Protein AF-A0A9X9M684-F1 (afdb_monomer)

InterPro domains:
  IPR008805 RIB43A [PF05914] (1-228)
  IPR008805 RIB43A [PTHR14517] (1-228)

Mean predicted aligned error: 15.52 Å

Structure (mmCIF, N/CA/C/O backbone):
data_AF-A0A9X9M684-F1
#
_entry.id   AF-A0A9X9M684-F1
#
loop_
_atom_site.group_PDB
_atom_site.id
_atom_site.type_symbol
_atom_site.label_atom_id
_atom_site.label_alt_id
_atom_site.label_comp_id
_atom_site.label_asym_id
_atom_site.label_entity_id
_atom_site.label_seq_id
_atom_site.pdbx_PDB_ins_code
_atom_site.Cartn_x
_atom_site.Cartn_y
_atom_site.Cartn_z
_atom_site.occupancy
_atom_site.B_iso_or_equiv
_atom_site.auth_seq_id
_atom_site.auth_comp_id
_atom_site.auth_asym_id
_atom_site.auth_atom_id
_atom_site.pdbx_PDB_model_num
ATOM 1 N N . MET A 1 1 ? 87.956 0.242 -129.377 1.00 54.44 1 MET A N 1
ATOM 2 C CA . MET A 1 1 ? 87.689 0.467 -127.936 1.00 54.44 1 MET A CA 1
ATOM 3 C C . MET A 1 1 ? 86.607 1.520 -127.648 1.00 54.44 1 MET A C 1
ATOM 5 O O . MET A 1 1 ? 85.770 1.246 -126.811 1.00 54.44 1 MET A O 1
ATOM 9 N N . ARG A 1 2 ? 86.483 2.635 -128.393 1.00 62.41 2 ARG A N 1
ATOM 10 C CA . ARG A 1 2 ? 85.555 3.753 -128.065 1.00 62.41 2 ARG A CA 1
ATOM 11 C C . ARG A 1 2 ? 84.030 3.483 -128.041 1.00 62.41 2 ARG A C 1
ATOM 13 O O . ARG A 1 2 ? 83.295 4.300 -127.496 1.00 62.41 2 ARG A O 1
ATOM 20 N N . HIS A 1 3 ? 83.522 2.410 -128.656 1.00 66.44 3 HIS A N 1
ATOM 21 C CA . HIS A 1 3 ? 82.074 2.123 -128.693 1.00 66.44 3 HIS A CA 1
ATOM 22 C C . HIS A 1 3 ? 81.573 1.459 -127.400 1.00 66.44 3 HIS A C 1
ATOM 24 O O . HIS A 1 3 ? 80.553 1.875 -126.852 1.00 66.44 3 HIS A O 1
ATOM 30 N N . ASN A 1 4 ? 82.332 0.489 -126.881 1.00 73.00 4 ASN A N 1
ATOM 31 C CA . ASN A 1 4 ? 81.989 -0.232 -125.654 1.00 73.00 4 ASN A CA 1
ATOM 32 C C . ASN A 1 4 ? 82.004 0.700 -124.432 1.00 73.00 4 ASN A C 1
ATOM 34 O O . ASN A 1 4 ? 81.090 0.625 -123.619 1.00 73.00 4 ASN A O 1
ATOM 38 N N . ASP A 1 5 ? 82.942 1.652 -124.375 1.00 74.75 5 ASP A N 1
ATOM 39 C CA . ASP A 1 5 ? 83.035 2.645 -123.290 1.00 74.75 5 ASP A CA 1
ATOM 40 C C . ASP A 1 5 ? 81.829 3.604 -123.246 1.00 74.75 5 ASP A C 1
ATOM 42 O O . ASP A 1 5 ? 81.387 4.056 -122.192 1.00 74.75 5 ASP A O 1
ATOM 46 N N . LYS A 1 6 ? 81.241 3.917 -124.408 1.00 77.75 6 LYS A N 1
ATOM 47 C CA . LYS A 1 6 ? 80.039 4.760 -124.477 1.00 77.75 6 LYS A CA 1
ATOM 48 C C . LYS A 1 6 ? 78.795 3.998 -124.014 1.00 77.75 6 LYS A C 1
ATOM 50 O O . LYS A 1 6 ? 77.918 4.584 -123.378 1.00 77.75 6 LYS A O 1
ATOM 55 N N . ILE A 1 7 ? 78.720 2.701 -124.321 1.00 79.88 7 ILE A N 1
ATOM 56 C CA . ILE A 1 7 ? 77.645 1.819 -123.852 1.00 79.88 7 ILE A CA 1
ATOM 57 C C . ILE A 1 7 ? 77.728 1.649 -122.333 1.00 79.88 7 ILE A C 1
ATOM 59 O O . ILE A 1 7 ? 76.705 1.803 -121.667 1.00 79.88 7 ILE A O 1
ATOM 63 N N . THR A 1 8 ? 78.917 1.415 -121.771 1.00 81.38 8 THR A N 1
ATOM 64 C CA . THR A 1 8 ? 79.093 1.293 -120.316 1.00 81.38 8 THR A CA 1
ATOM 65 C C . THR A 1 8 ? 78.689 2.572 -119.587 1.00 81.38 8 THR A C 1
ATOM 67 O O . THR A 1 8 ? 77.895 2.480 -118.657 1.00 81.38 8 THR A O 1
ATOM 70 N N . CYS A 1 9 ? 79.078 3.768 -120.052 1.00 81.88 9 CYS A N 1
ATOM 71 C CA . CYS A 1 9 ? 78.615 5.028 -119.446 1.00 81.88 9 CYS A CA 1
ATOM 72 C C . CYS A 1 9 ? 77.082 5.208 -119.484 1.00 81.88 9 CYS A C 1
ATOM 74 O O . CYS A 1 9 ? 76.489 5.718 -118.530 1.00 81.88 9 CYS A O 1
ATOM 76 N N . ILE A 1 10 ? 76.408 4.803 -120.570 1.00 83.81 10 ILE A N 1
ATOM 77 C CA . ILE A 1 10 ? 74.938 4.880 -120.665 1.00 83.81 10 ILE A CA 1
ATOM 78 C C . ILE A 1 10 ? 74.277 3.883 -119.707 1.00 83.81 10 ILE A C 1
ATOM 80 O O . ILE A 1 10 ? 73.294 4.239 -119.049 1.00 83.81 10 ILE A O 1
ATOM 84 N N . LEU A 1 11 ? 74.800 2.657 -119.622 1.00 85.06 11 LEU A N 1
ATOM 85 C CA . LEU A 1 11 ? 74.316 1.627 -118.702 1.00 85.06 11 LEU A CA 1
ATOM 86 C C . LEU A 1 11 ? 74.518 2.046 -117.241 1.00 85.06 11 LEU A C 1
ATOM 88 O O . LEU A 1 11 ? 73.579 1.962 -116.459 1.00 85.06 11 LEU A O 1
ATOM 92 N N . GLU A 1 12 ? 75.671 2.614 -116.898 1.00 84.81 12 GLU A N 1
ATOM 93 C CA . GLU A 1 12 ? 75.974 3.120 -115.556 1.00 84.81 12 GLU A CA 1
ATOM 94 C C . GLU A 1 12 ? 75.076 4.317 -115.180 1.00 84.81 12 GLU A C 1
ATOM 96 O O . GLU A 1 12 ? 74.612 4.452 -114.046 1.00 84.81 12 GLU A O 1
ATOM 101 N N . GLY A 1 13 ? 74.762 5.189 -116.145 1.00 84.56 13 GLY A N 1
ATOM 102 C CA . GLY A 1 13 ? 73.804 6.282 -115.964 1.00 84.56 13 GLY A CA 1
ATOM 103 C C . GLY A 1 13 ? 72.357 5.805 -115.780 1.00 84.56 13 GLY A C 1
ATOM 104 O O . GLY A 1 13 ? 71.598 6.435 -115.040 1.00 84.56 13 GLY A O 1
ATOM 105 N N . ARG A 1 14 ? 71.962 4.701 -116.432 1.00 85.06 14 ARG A N 1
ATOM 106 C CA . ARG A 1 14 ? 70.667 4.032 -116.203 1.00 85.06 14 ARG A CA 1
ATOM 107 C C . ARG A 1 14 ? 70.632 3.394 -114.818 1.00 85.06 14 ARG A C 1
ATOM 109 O O . ARG A 1 14 ? 69.743 3.724 -114.045 1.00 85.06 14 ARG A O 1
ATOM 116 N N . GLU A 1 15 ? 71.662 2.633 -114.460 1.00 88.38 15 GLU A N 1
ATOM 117 C CA . GLU A 1 15 ? 71.790 1.996 -113.148 1.00 88.38 15 GLU A CA 1
ATOM 118 C C . GLU A 1 15 ? 71.729 3.021 -112.002 1.00 88.38 15 GLU A C 1
ATOM 120 O O . GLU A 1 15 ? 71.027 2.814 -111.012 1.00 88.38 15 GLU A O 1
ATOM 125 N N . ARG A 1 16 ? 72.391 4.181 -112.143 1.00 88.19 16 ARG A N 1
ATOM 126 C CA . ARG A 1 16 ? 72.292 5.279 -111.162 1.00 88.19 16 ARG A CA 1
ATOM 127 C C . ARG A 1 16 ? 70.870 5.831 -111.025 1.00 88.19 16 ARG A C 1
ATOM 129 O O . ARG A 1 16 ? 70.450 6.138 -109.908 1.00 88.19 16 ARG A O 1
ATOM 136 N N . ARG A 1 17 ? 70.126 5.979 -112.129 1.00 89.19 17 ARG A N 1
ATOM 137 C CA . ARG A 1 17 ? 68.725 6.440 -112.091 1.00 89.19 17 ARG A CA 1
ATOM 138 C C . ARG A 1 17 ? 67.807 5.397 -111.462 1.00 89.19 17 ARG A C 1
ATOM 140 O O . ARG A 1 17 ? 66.993 5.769 -110.621 1.00 89.19 17 ARG A O 1
ATOM 147 N N . ASP A 1 18 ? 67.987 4.127 -111.800 1.00 89.50 18 ASP A N 1
ATOM 148 C CA . ASP A 1 18 ? 67.184 3.026 -111.266 1.00 89.50 18 ASP A CA 1
ATOM 149 C C . ASP A 1 18 ? 67.426 2.854 -109.762 1.00 89.50 18 ASP A C 1
ATOM 151 O O . ASP A 1 18 ? 66.467 2.792 -108.995 1.00 89.50 18 ASP A O 1
ATOM 155 N N . LYS A 1 19 ? 68.688 2.927 -109.306 1.00 92.25 19 LYS A N 1
ATOM 156 C CA . LYS A 1 19 ? 69.033 2.970 -107.872 1.00 92.25 19 LYS A CA 1
ATOM 157 C C . LYS A 1 19 ? 68.355 4.140 -107.164 1.00 92.25 19 LYS A C 1
ATOM 159 O O . LYS A 1 19 ? 67.760 3.956 -106.107 1.00 92.25 19 LYS A O 1
ATOM 164 N N . LYS A 1 20 ? 68.392 5.342 -107.750 1.00 91.75 20 LYS A N 1
ATOM 165 C CA . LYS A 1 20 ? 67.728 6.522 -107.172 1.00 91.75 20 LYS A CA 1
ATOM 166 C C . LYS A 1 20 ? 66.207 6.345 -107.095 1.00 91.75 20 LYS A C 1
ATOM 168 O O . LYS A 1 20 ? 65.612 6.709 -106.083 1.00 91.75 20 LYS A O 1
ATOM 173 N N . SER A 1 21 ? 65.588 5.784 -108.135 1.00 93.38 21 SER A N 1
ATOM 174 C CA . SER A 1 21 ? 64.148 5.500 -108.177 1.00 93.38 21 SER A CA 1
ATOM 175 C C . SER A 1 21 ? 63.749 4.451 -107.138 1.00 93.38 21 SER A C 1
ATOM 177 O O . SER A 1 21 ? 62.787 4.653 -106.401 1.00 93.38 21 SER A O 1
ATOM 179 N N . LEU A 1 22 ? 64.526 3.372 -107.020 1.00 93.19 22 LEU A N 1
ATOM 180 C CA . LEU A 1 22 ? 64.313 2.320 -106.033 1.00 93.19 22 LEU A CA 1
ATOM 181 C C . LEU A 1 22 ? 64.452 2.855 -104.603 1.00 93.19 22 LEU A C 1
ATOM 183 O O . LEU A 1 22 ? 63.558 2.639 -103.793 1.00 93.19 22 LEU A O 1
ATOM 187 N N . CYS A 1 23 ? 65.509 3.615 -104.299 1.00 93.62 23 CYS A N 1
ATOM 188 C CA . CYS A 1 23 ? 65.670 4.240 -102.983 1.00 93.62 23 CYS A CA 1
ATOM 189 C C . CYS A 1 23 ? 64.510 5.191 -102.657 1.00 93.62 23 CYS A C 1
ATOM 191 O O . CYS A 1 23 ? 64.045 5.221 -101.520 1.00 93.62 23 CYS A O 1
ATOM 193 N N . LYS A 1 24 ? 64.008 5.944 -103.647 1.00 94.50 24 LYS A N 1
ATOM 194 C CA . LYS A 1 24 ? 62.831 6.804 -103.466 1.00 94.50 24 LYS A CA 1
ATOM 195 C C . LYS A 1 24 ? 61.583 5.978 -103.143 1.00 94.50 24 LYS A C 1
ATOM 197 O O . LYS A 1 24 ? 60.899 6.297 -102.178 1.00 94.50 24 LYS A O 1
ATOM 202 N N . ALA A 1 25 ? 61.327 4.903 -103.888 1.00 94.25 25 ALA A N 1
ATOM 203 C CA . ALA A 1 25 ? 60.194 4.013 -103.647 1.00 94.25 25 ALA A CA 1
ATOM 204 C C . ALA A 1 25 ? 60.280 3.310 -102.279 1.00 94.25 25 ALA A C 1
ATOM 206 O O . ALA A 1 25 ? 59.275 3.223 -101.579 1.00 94.25 25 ALA A O 1
ATOM 207 N N . ILE A 1 26 ? 61.475 2.871 -101.861 1.00 93.81 26 ILE A N 1
ATOM 208 C CA . ILE A 1 26 ? 61.707 2.279 -100.533 1.00 93.81 26 ILE A CA 1
ATOM 209 C C . ILE A 1 26 ? 61.440 3.309 -99.434 1.00 93.81 26 ILE A C 1
ATOM 211 O O . ILE A 1 26 ? 60.695 3.014 -98.505 1.00 93.81 26 ILE A O 1
ATOM 215 N N . ASN A 1 27 ? 61.980 4.525 -99.549 1.00 94.12 27 ASN A N 1
ATOM 216 C CA . ASN A 1 27 ? 61.733 5.583 -98.569 1.00 94.12 27 ASN A CA 1
ATOM 217 C C . ASN A 1 27 ? 60.245 5.956 -98.499 1.00 94.12 27 ASN A C 1
ATOM 219 O O . ASN A 1 27 ? 59.706 6.108 -97.406 1.00 94.12 27 ASN A O 1
ATOM 223 N N . GLU A 1 28 ? 59.558 6.062 -99.641 1.00 95.00 28 GLU A N 1
ATOM 224 C CA . GLU A 1 28 ? 58.111 6.300 -99.681 1.00 95.00 28 GLU A CA 1
ATOM 225 C C . GLU A 1 28 ? 57.333 5.155 -99.017 1.00 95.00 28 GLU A C 1
ATOM 227 O O . GLU A 1 28 ? 56.399 5.408 -98.256 1.00 95.00 28 GLU A O 1
ATOM 232 N N . PHE A 1 29 ? 57.736 3.903 -99.248 1.00 93.50 29 PHE A N 1
ATOM 233 C CA . PHE A 1 29 ? 57.127 2.735 -98.615 1.00 93.50 29 PHE A CA 1
ATOM 234 C C . PHE A 1 29 ? 57.340 2.734 -97.095 1.00 93.50 29 PHE A C 1
ATOM 236 O O . PHE A 1 29 ? 56.385 2.559 -96.342 1.00 93.50 29 PHE A O 1
ATOM 243 N N . GLN A 1 30 ? 58.561 3.005 -96.629 1.00 92.81 30 GLN A N 1
ATOM 244 C CA . GLN A 1 30 ? 58.888 3.096 -95.204 1.00 92.81 30 GLN A CA 1
ATOM 245 C C . GLN A 1 30 ? 58.105 4.223 -94.518 1.00 92.81 30 GLN A C 1
ATOM 247 O O . GLN A 1 30 ? 57.481 4.009 -93.481 1.00 92.81 30 GLN A O 1
ATOM 252 N N . GLN A 1 31 ? 58.053 5.408 -95.130 1.00 91.19 31 GLN A N 1
ATOM 253 C CA . GLN A 1 31 ? 57.309 6.548 -94.593 1.00 91.19 31 GLN A CA 1
ATOM 254 C C . GLN A 1 31 ? 55.796 6.339 -94.593 1.00 91.19 31 GLN A C 1
ATOM 256 O O . GLN A 1 31 ? 55.113 6.960 -93.781 1.00 91.19 31 GLN A O 1
ATOM 261 N N . ARG A 1 32 ? 55.241 5.531 -95.502 1.00 91.62 32 ARG A N 1
ATOM 262 C CA . ARG A 1 32 ? 53.793 5.274 -95.558 1.00 91.62 32 ARG A CA 1
ATOM 263 C C . ARG A 1 32 ? 53.366 4.106 -94.675 1.00 91.62 32 ARG A C 1
ATOM 265 O O . ARG A 1 32 ? 52.322 4.204 -94.042 1.00 91.62 32 ARG A O 1
ATOM 272 N N . PHE A 1 33 ? 54.159 3.038 -94.621 1.00 90.94 33 PHE A N 1
ATOM 273 C CA . PHE A 1 33 ? 53.737 1.755 -94.048 1.00 90.94 33 PHE A CA 1
ATOM 274 C C . PHE A 1 33 ? 54.585 1.267 -92.869 1.00 90.94 33 PHE A C 1
ATOM 276 O O . PHE A 1 33 ? 54.178 0.326 -92.198 1.00 90.94 33 PHE A O 1
ATOM 283 N N . GLN A 1 34 ? 55.736 1.883 -92.584 1.00 90.69 34 GLN A N 1
ATOM 284 C CA . GLN A 1 34 ? 56.633 1.471 -91.492 1.00 90.69 34 GLN A CA 1
ATOM 285 C C . GLN A 1 34 ? 56.798 2.558 -90.424 1.00 90.69 34 GLN A C 1
ATOM 287 O O . GLN A 1 34 ? 57.830 2.638 -89.754 1.00 90.69 34 GLN A O 1
ATOM 292 N N . ARG A 1 35 ? 55.785 3.416 -90.257 1.00 90.88 35 ARG A N 1
ATOM 293 C CA . ARG A 1 35 ? 55.798 4.401 -89.175 1.00 90.88 35 ARG A CA 1
ATOM 294 C C . ARG A 1 35 ? 55.680 3.707 -87.810 1.00 90.88 35 ARG A C 1
ATOM 296 O O . ARG A 1 35 ? 55.006 2.678 -87.729 1.00 90.88 35 ARG A O 1
ATOM 303 N N . PRO A 1 36 ? 56.282 4.254 -86.739 1.00 89.50 36 PRO A N 1
ATOM 304 C CA . PRO A 1 36 ? 56.182 3.680 -85.398 1.00 89.50 36 PRO A CA 1
ATOM 305 C C . PRO A 1 36 ? 54.740 3.473 -84.920 1.00 89.50 36 PRO A C 1
ATOM 307 O O . PRO A 1 36 ? 54.471 2.469 -84.269 1.00 89.50 36 PRO A O 1
ATOM 310 N N . GLU A 1 37 ? 53.815 4.362 -85.297 1.00 89.62 37 GLU A N 1
ATOM 311 C CA . GLU A 1 37 ? 52.403 4.296 -84.893 1.00 89.62 37 GLU A CA 1
ATOM 312 C C . GLU A 1 37 ? 51.640 3.139 -85.551 1.00 89.62 37 GLU A C 1
ATOM 314 O O . GLU A 1 37 ? 50.599 2.722 -85.057 1.00 89.62 37 GLU A O 1
ATOM 319 N N . MET A 1 38 ? 52.153 2.611 -86.668 1.00 87.88 38 MET A N 1
ATOM 320 C CA . MET A 1 38 ? 51.533 1.515 -87.423 1.00 87.88 38 MET A CA 1
ATOM 321 C C . MET A 1 38 ? 52.011 0.133 -86.950 1.00 87.88 38 MET A C 1
ATOM 323 O O . MET A 1 38 ? 51.664 -0.882 -87.558 1.00 87.88 38 MET A O 1
ATOM 327 N N . ARG A 1 39 ? 52.838 0.073 -85.897 1.00 90.38 39 ARG A N 1
ATOM 328 C CA . ARG A 1 39 ? 53.271 -1.190 -85.287 1.00 90.38 39 ARG A CA 1
ATOM 329 C C . ARG A 1 39 ? 52.112 -1.847 -84.546 1.00 90.38 39 ARG A C 1
ATOM 331 O O . ARG A 1 39 ? 51.257 -1.169 -83.984 1.00 90.38 39 ARG A O 1
ATOM 338 N N . ARG A 1 40 ? 52.115 -3.180 -84.502 1.00 92.69 40 ARG A N 1
ATOM 339 C CA . ARG A 1 40 ? 51.078 -3.968 -83.819 1.00 92.69 40 ARG A CA 1
ATOM 340 C C . ARG A 1 40 ? 51.034 -3.679 -82.316 1.00 92.69 40 ARG A C 1
ATOM 342 O O . ARG A 1 40 ? 49.958 -3.677 -81.743 1.00 92.69 40 ARG A O 1
ATOM 349 N N . GLU A 1 41 ? 52.196 -3.452 -81.718 1.00 93.25 41 GLU A N 1
ATOM 350 C CA . GLU A 1 41 ? 52.417 -3.197 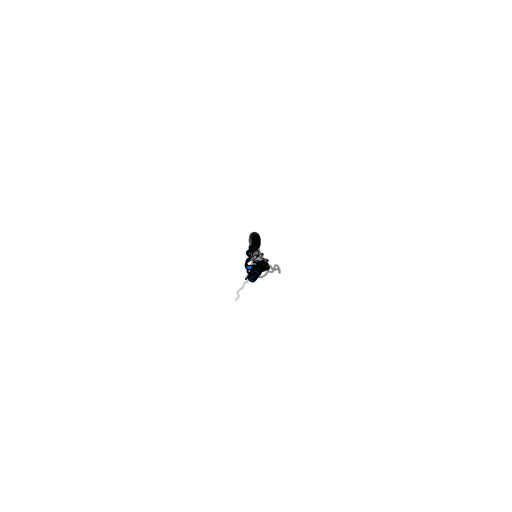-80.291 1.00 93.25 41 GLU A CA 1
ATOM 351 C C . GLU A 1 41 ? 52.581 -1.706 -79.944 1.00 93.25 41 GLU A C 1
ATOM 353 O O . GLU A 1 41 ? 53.172 -1.357 -78.916 1.00 93.25 41 GLU A O 1
ATOM 358 N N . PHE A 1 42 ? 52.134 -0.801 -80.824 1.00 92.44 42 PHE A N 1
ATOM 359 C CA . PHE A 1 42 ? 52.245 0.633 -80.557 1.00 92.44 42 PHE A CA 1
ATOM 360 C C . PHE A 1 42 ? 51.420 1.057 -79.337 1.00 92.44 42 PHE A C 1
ATOM 362 O O . PHE A 1 42 ? 51.868 1.921 -78.597 1.00 92.44 42 PHE A O 1
ATOM 369 N N . ASP A 1 43 ? 50.279 0.418 -79.076 1.00 88.75 43 ASP A N 1
ATOM 370 C CA . ASP A 1 43 ? 49.466 0.619 -77.869 1.00 88.75 43 ASP A CA 1
ATOM 371 C C . ASP A 1 43 ? 50.263 0.427 -76.567 1.00 88.75 43 ASP A C 1
ATOM 373 O O . ASP A 1 43 ? 50.103 1.199 -75.626 1.00 88.75 43 ASP A O 1
ATOM 377 N N . LEU A 1 44 ? 51.185 -0.540 -76.541 1.00 89.38 44 LEU A N 1
ATOM 378 C CA . LEU A 1 44 ? 52.084 -0.787 -75.409 1.00 89.38 44 LEU A CA 1
ATOM 379 C C . LEU A 1 44 ? 53.267 0.192 -75.344 1.00 89.38 44 LEU A C 1
ATOM 381 O O . LEU A 1 44 ? 53.842 0.398 -74.276 1.00 89.38 44 LEU A O 1
ATOM 385 N N . SER A 1 45 ? 53.663 0.759 -76.486 1.00 90.25 45 SER A N 1
ATOM 386 C CA . SER A 1 45 ? 54.846 1.624 -76.624 1.00 90.25 45 SER A CA 1
ATOM 387 C C . SER A 1 45 ? 54.500 3.113 -76.748 1.00 90.25 45 SER A C 1
ATOM 389 O O . SER A 1 45 ? 55.398 3.936 -76.942 1.00 90.25 45 SER A O 1
ATOM 391 N N . ASP A 1 46 ? 53.214 3.466 -76.688 1.00 91.75 46 ASP A N 1
ATOM 392 C CA . ASP A 1 46 ? 52.729 4.829 -76.865 1.00 91.75 46 ASP A CA 1
ATOM 393 C C . ASP A 1 46 ? 53.173 5.694 -75.673 1.00 91.75 46 ASP A C 1
ATOM 395 O O . ASP A 1 46 ? 52.759 5.443 -74.537 1.00 91.75 46 ASP A O 1
ATOM 399 N N . PRO A 1 47 ? 53.970 6.757 -75.892 1.00 91.12 47 PRO A N 1
ATOM 400 C CA . PRO A 1 47 ? 54.412 7.638 -74.813 1.00 91.12 47 PRO A CA 1
ATOM 401 C C . PRO A 1 47 ? 53.253 8.348 -74.094 1.00 91.12 47 PRO A C 1
ATOM 403 O O . PRO A 1 47 ? 53.444 8.878 -72.999 1.00 91.12 47 PRO A O 1
ATOM 406 N N . LEU A 1 48 ? 52.057 8.384 -74.691 1.00 92.19 48 LEU A N 1
ATOM 407 C CA . LEU A 1 48 ? 50.856 8.982 -74.113 1.00 92.19 48 LEU A CA 1
ATOM 408 C C . LEU A 1 48 ? 49.872 7.958 -73.521 1.00 92.19 48 LEU A C 1
ATOM 410 O O . LEU A 1 48 ? 48.794 8.377 -73.094 1.00 92.19 48 LEU A O 1
ATOM 414 N N . ALA A 1 49 ? 50.211 6.663 -73.458 1.00 91.19 49 ALA A N 1
ATOM 415 C CA . ALA A 1 49 ? 49.313 5.597 -72.989 1.00 91.19 49 ALA A CA 1
ATOM 416 C C . ALA A 1 49 ? 48.676 5.913 -71.623 1.00 91.19 49 ALA A C 1
ATOM 418 O O . ALA A 1 49 ? 47.456 6.000 -71.510 1.00 91.19 49 ALA A O 1
ATOM 419 N N . LEU A 1 50 ? 49.495 6.259 -70.623 1.00 89.06 50 LEU A N 1
ATOM 420 C CA . LEU A 1 50 ? 49.028 6.572 -69.262 1.00 89.06 50 LEU A CA 1
ATOM 421 C C . LEU A 1 50 ? 48.055 7.758 -69.188 1.00 89.06 50 LEU A C 1
ATOM 423 O O . LEU A 1 50 ? 47.287 7.871 -68.239 1.00 89.06 50 LEU A O 1
ATOM 427 N N . ARG A 1 51 ? 48.102 8.673 -70.163 1.00 90.50 51 ARG A N 1
ATOM 428 C CA . ARG A 1 51 ? 47.189 9.821 -70.228 1.00 90.50 51 ARG A CA 1
ATOM 429 C C . ARG A 1 51 ? 45.865 9.464 -70.905 1.00 90.50 51 ARG A C 1
ATOM 431 O O . ARG A 1 51 ? 44.863 10.127 -70.651 1.00 90.50 51 ARG A O 1
ATOM 438 N N . LYS A 1 52 ? 45.879 8.484 -71.810 1.00 90.38 52 LYS A N 1
ATOM 439 C CA . LYS A 1 52 ? 44.693 7.994 -72.523 1.00 90.38 52 LYS A CA 1
ATOM 440 C C . LYS A 1 52 ? 43.913 6.977 -71.689 1.00 90.38 52 LYS A C 1
ATOM 442 O O . LYS A 1 52 ? 42.700 6.876 -71.860 1.00 90.38 52 LYS A O 1
ATOM 447 N N . ASP A 1 53 ? 44.597 6.262 -70.800 1.00 90.00 53 ASP A N 1
ATOM 448 C CA . ASP A 1 53 ? 43.994 5.258 -69.934 1.00 90.00 53 ASP A CA 1
ATOM 449 C C . ASP A 1 53 ? 43.007 5.861 -68.930 1.00 90.00 53 ASP A C 1
ATOM 451 O O . ASP A 1 53 ? 43.190 6.945 -68.371 1.00 90.00 53 ASP A O 1
ATOM 455 N N . LEU A 1 54 ? 41.928 5.119 -68.691 1.00 89.31 54 LEU A N 1
ATOM 456 C CA . LEU A 1 54 ? 40.918 5.473 -67.705 1.00 89.31 54 LEU A CA 1
ATOM 457 C C . LEU A 1 54 ? 41.346 4.983 -66.312 1.00 89.31 54 LEU A C 1
ATOM 459 O O . LEU A 1 54 ? 41.911 3.895 -66.203 1.00 89.31 54 LEU A O 1
ATOM 463 N N . PRO A 1 55 ? 41.007 5.713 -65.232 1.00 90.25 55 PRO A N 1
ATOM 464 C CA . PRO A 1 55 ? 41.222 5.226 -63.874 1.00 90.25 55 PRO A CA 1
ATOM 465 C C . PRO A 1 55 ? 40.571 3.858 -63.647 1.00 90.25 55 PRO A C 1
ATOM 467 O O . PRO A 1 55 ? 39.466 3.604 -64.139 1.00 90.25 55 PRO A O 1
ATOM 470 N N . ALA A 1 56 ? 41.234 3.017 -62.848 1.00 86.94 56 ALA A N 1
ATOM 471 C CA . ALA A 1 56 ? 40.767 1.669 -62.514 1.00 86.94 56 ALA A CA 1
ATOM 472 C C . ALA A 1 56 ? 39.393 1.662 -61.811 1.00 86.94 56 ALA A C 1
ATOM 474 O O . ALA A 1 56 ? 38.601 0.753 -62.034 1.00 86.94 56 ALA A O 1
ATOM 475 N N . ARG A 1 57 ? 39.088 2.703 -61.021 1.00 88.12 57 ARG A N 1
ATOM 476 C CA . ARG A 1 57 ? 37.773 2.974 -60.414 1.00 88.12 57 ARG A CA 1
ATOM 477 C C . ARG A 1 57 ? 37.412 4.436 -60.671 1.00 88.12 57 ARG A C 1
ATOM 479 O O . ARG A 1 57 ? 38.121 5.330 -60.223 1.00 88.12 57 ARG A O 1
ATOM 486 N N . GLN A 1 58 ? 36.327 4.680 -61.408 1.00 87.19 58 GLN A N 1
ATOM 487 C CA . GLN A 1 58 ? 35.806 6.037 -61.658 1.00 87.19 58 GLN A CA 1
ATOM 488 C C . GLN A 1 58 ? 34.691 6.424 -60.689 1.00 87.19 58 GLN A C 1
ATOM 490 O O . GLN A 1 58 ? 34.582 7.573 -60.276 1.00 87.19 58 GLN A O 1
ATOM 495 N N . SER A 1 59 ? 33.843 5.457 -60.350 1.00 87.19 59 SER A N 1
ATOM 496 C CA . SER A 1 59 ? 32.724 5.617 -59.434 1.00 87.19 59 SER A CA 1
ATOM 497 C C . SER A 1 59 ? 32.428 4.281 -58.771 1.00 87.19 59 SER A C 1
ATOM 499 O O . SER A 1 59 ? 32.740 3.215 -59.306 1.00 87.19 59 SER A O 1
ATOM 501 N N . ASP A 1 60 ? 31.772 4.331 -57.623 1.00 83.38 60 ASP A N 1
ATOM 502 C CA . ASP A 1 60 ? 31.335 3.149 -56.891 1.00 83.38 60 ASP A CA 1
ATOM 503 C C . ASP A 1 60 ? 30.246 2.381 -57.622 1.00 83.38 60 ASP A C 1
ATOM 505 O O . ASP A 1 60 ? 30.145 1.171 -57.452 1.00 83.38 60 ASP A O 1
ATOM 509 N N . ASN A 1 61 ? 29.483 3.067 -58.473 1.00 84.44 61 ASN A N 1
ATOM 510 C CA . ASN A 1 61 ? 28.425 2.484 -59.294 1.00 84.44 61 ASN A CA 1
ATOM 511 C C . ASN A 1 61 ? 28.897 2.139 -60.717 1.00 84.44 61 ASN A C 1
ATOM 513 O O . ASN A 1 61 ? 28.071 1.879 -61.589 1.00 84.44 61 ASN A O 1
ATOM 517 N N . ASP A 1 62 ? 30.211 2.152 -60.974 1.00 87.25 62 ASP A N 1
ATOM 518 C CA . ASP A 1 62 ? 30.764 1.748 -62.267 1.00 87.25 62 ASP A CA 1
ATOM 519 C C . ASP A 1 62 ? 30.534 0.246 -62.497 1.00 87.25 62 ASP A C 1
ATOM 521 O O . ASP A 1 62 ? 30.964 -0.600 -61.712 1.00 87.25 62 ASP A O 1
ATOM 525 N N . ILE A 1 63 ? 29.875 -0.087 -63.605 1.00 87.31 63 ILE A N 1
ATOM 526 C CA . ILE A 1 63 ? 29.529 -1.461 -63.992 1.00 87.31 63 ILE A CA 1
ATOM 527 C C . ILE A 1 63 ? 30.794 -2.308 -64.228 1.00 87.31 63 ILE A C 1
ATOM 529 O O . ILE A 1 63 ? 30.766 -3.526 -64.057 1.00 87.31 63 ILE A O 1
ATOM 533 N N . ARG A 1 64 ? 31.927 -1.677 -64.572 1.00 87.31 64 ARG A N 1
ATOM 534 C CA . ARG A 1 64 ? 33.222 -2.354 -64.764 1.00 87.31 64 ARG A CA 1
ATOM 535 C C . ARG A 1 64 ? 33.803 -2.904 -63.457 1.00 87.31 64 ARG A C 1
ATOM 537 O O . ARG A 1 64 ? 34.612 -3.834 -63.499 1.00 87.31 64 ARG A O 1
ATOM 544 N N . ASN A 1 65 ? 33.364 -2.387 -62.304 1.00 8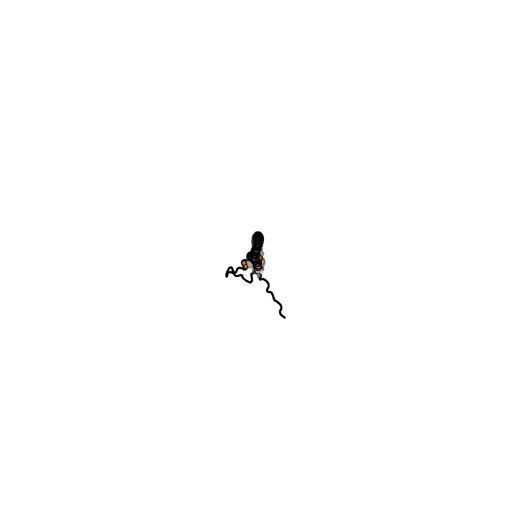7.94 65 ASN A N 1
ATOM 545 C CA . ASN A 1 65 ? 33.803 -2.824 -60.978 1.00 87.94 65 ASN A CA 1
ATOM 546 C C . ASN A 1 65 ? 33.105 -4.126 -60.570 1.00 87.94 65 ASN A C 1
ATOM 548 O O . ASN A 1 65 ? 32.253 -4.172 -59.681 1.00 87.94 65 ASN A O 1
ATOM 552 N N . THR A 1 66 ? 33.485 -5.208 -61.239 1.00 86.56 66 THR A N 1
ATOM 553 C CA . THR A 1 66 ? 33.079 -6.564 -60.871 1.00 86.56 66 THR A CA 1
ATOM 554 C C . THR A 1 66 ? 33.814 -7.038 -59.615 1.00 86.56 66 THR A C 1
ATOM 556 O O . THR A 1 66 ? 34.878 -6.528 -59.259 1.00 86.56 66 THR A O 1
ATOM 559 N N . VAL A 1 67 ? 33.269 -8.064 -58.953 1.00 87.94 67 VAL A N 1
ATOM 560 C CA . VAL A 1 67 ? 33.853 -8.645 -57.730 1.00 87.94 67 VAL A CA 1
ATOM 561 C C . VAL A 1 67 ? 35.281 -9.159 -57.969 1.00 87.94 67 VAL A C 1
ATOM 563 O O . VAL A 1 67 ? 36.155 -8.946 -57.134 1.00 87.94 67 VAL A O 1
ATOM 566 N N . SER A 1 68 ? 35.554 -9.765 -59.130 1.00 90.94 68 SER A N 1
ATOM 567 C CA . SER A 1 68 ? 36.890 -10.260 -59.499 1.00 90.94 68 SER A CA 1
ATOM 568 C C . SER A 1 68 ? 37.917 -9.152 -59.730 1.00 90.94 68 SER A C 1
ATOM 570 O O . SER A 1 68 ? 39.111 -9.404 -59.618 1.00 90.94 68 SER A O 1
ATOM 572 N N . GLY A 1 69 ? 37.473 -7.931 -60.049 1.00 88.94 69 GLY A N 1
ATOM 573 C CA . GLY A 1 69 ? 38.362 -6.787 -60.259 1.00 88.94 69 GLY A CA 1
ATOM 574 C C . GLY A 1 69 ? 38.966 -6.226 -58.968 1.00 88.94 69 GLY A C 1
ATOM 575 O O . GLY A 1 69 ? 39.895 -5.424 -59.044 1.00 88.94 69 GLY A O 1
ATOM 576 N N . MET A 1 70 ? 38.441 -6.622 -57.796 1.00 89.38 70 MET A N 1
ATOM 577 C CA . MET A 1 70 ? 38.917 -6.207 -56.464 1.00 89.38 70 MET A CA 1
ATOM 578 C C . MET A 1 70 ? 39.036 -4.681 -56.272 1.00 89.38 70 MET A C 1
ATOM 580 O O . MET A 1 70 ? 39.799 -4.216 -55.433 1.00 89.38 70 MET A O 1
ATOM 584 N N . GLN A 1 71 ? 38.283 -3.890 -57.046 1.00 90.00 71 GLN A N 1
ATOM 585 C CA . GLN A 1 71 ? 38.303 -2.424 -56.960 1.00 90.00 71 GLN A CA 1
ATOM 586 C C . GLN A 1 71 ? 37.317 -1.868 -55.928 1.00 90.00 71 GLN A C 1
ATOM 588 O O . GLN A 1 71 ? 37.469 -0.720 -55.525 1.00 90.00 71 GLN A O 1
ATOM 593 N N . ARG A 1 72 ? 36.300 -2.642 -55.516 1.00 87.88 72 ARG A N 1
ATOM 594 C CA . ARG A 1 72 ? 35.263 -2.236 -54.551 1.00 87.88 72 ARG A CA 1
ATOM 595 C C . ARG A 1 72 ? 34.967 -3.365 -53.573 1.00 87.88 72 ARG A C 1
ATOM 597 O O . ARG A 1 72 ? 34.626 -4.468 -54.001 1.00 87.88 72 ARG A O 1
ATOM 604 N N . PHE A 1 73 ? 35.004 -3.060 -52.278 1.00 87.62 73 PHE A N 1
ATOM 605 C CA . PHE A 1 73 ? 34.662 -4.003 -51.217 1.00 87.62 73 PHE A CA 1
ATOM 606 C C . PHE A 1 73 ? 33.425 -3.539 -50.445 1.00 87.62 73 PHE A C 1
ATOM 608 O O . PHE A 1 73 ? 33.349 -2.405 -49.988 1.00 87.62 73 PHE A O 1
ATOM 615 N N . MET A 1 74 ? 32.460 -4.439 -50.241 1.00 84.62 74 MET A N 1
ATOM 616 C CA . MET A 1 74 ? 31.211 -4.121 -49.526 1.00 84.62 74 MET A CA 1
ATOM 617 C C . MET A 1 74 ? 31.422 -3.776 -48.041 1.00 84.62 74 MET A C 1
ATOM 619 O O . MET A 1 74 ? 30.542 -3.188 -47.424 1.00 84.62 74 MET A O 1
ATOM 623 N N . GLY A 1 75 ? 32.574 -4.136 -47.466 1.00 88.50 75 GLY A N 1
ATOM 624 C CA . GLY A 1 75 ? 32.930 -3.821 -46.080 1.00 88.50 75 GLY A CA 1
ATOM 625 C C . GLY A 1 75 ? 33.487 -2.411 -45.860 1.00 88.50 75 GLY A C 1
ATOM 626 O O . GLY A 1 75 ? 33.649 -2.023 -44.710 1.00 88.50 75 GLY A O 1
ATOM 627 N N . GLU A 1 76 ? 33.781 -1.651 -46.923 1.00 88.19 76 GLU A N 1
ATOM 628 C CA . GLU A 1 76 ? 34.304 -0.275 -46.812 1.00 88.19 76 GLU A CA 1
ATOM 629 C C . GLU A 1 76 ? 33.278 0.696 -46.213 1.00 88.19 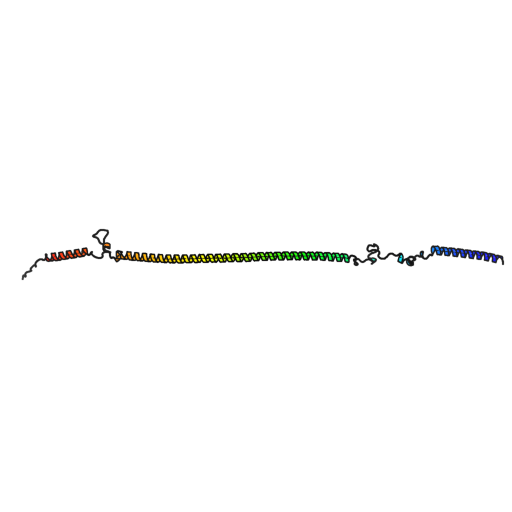76 GLU A C 1
ATOM 631 O O . GLU A 1 76 ? 33.674 1.688 -45.615 1.00 88.19 76 GLU A O 1
ATOM 636 N N . ASP A 1 77 ? 31.984 0.391 -46.365 1.00 88.94 77 ASP A N 1
ATOM 637 C CA . ASP A 1 77 ? 30.842 1.118 -45.804 1.00 88.94 77 ASP A CA 1
ATOM 638 C C . ASP A 1 77 ? 31.022 2.642 -45.709 1.00 88.94 77 ASP A C 1
ATOM 640 O O . ASP A 1 77 ? 31.269 3.221 -44.648 1.00 88.94 77 ASP A O 1
ATOM 644 N N . LEU A 1 78 ? 30.819 3.310 -46.841 1.00 88.06 78 LEU A N 1
ATOM 645 C CA . LEU A 1 78 ? 30.913 4.767 -46.924 1.00 88.06 78 LEU A CA 1
ATOM 646 C C . LEU A 1 78 ? 29.888 5.498 -46.041 1.00 88.06 78 LEU A C 1
ATOM 648 O O . LEU A 1 78 ? 30.123 6.641 -45.653 1.00 88.06 78 LEU A O 1
ATOM 652 N N . ASN A 1 79 ? 28.789 4.833 -45.673 1.00 92.62 79 ASN A N 1
ATOM 653 C CA . ASN A 1 79 ? 27.701 5.414 -44.884 1.00 92.62 79 ASN A CA 1
ATOM 654 C C . ASN A 1 79 ? 27.858 5.144 -43.380 1.00 92.62 79 ASN A C 1
ATOM 656 O O . ASN A 1 79 ? 26.928 5.376 -42.603 1.00 92.62 79 ASN A O 1
ATOM 660 N N . PHE A 1 80 ? 29.029 4.672 -42.941 1.00 93.81 80 PHE A N 1
ATOM 661 C CA . PHE A 1 80 ? 29.300 4.342 -41.543 1.00 93.81 80 PHE A CA 1
ATOM 662 C C . PHE A 1 80 ? 28.930 5.481 -40.579 1.00 93.81 80 PHE A C 1
ATOM 664 O O . PHE A 1 80 ? 28.281 5.244 -39.557 1.00 93.81 80 PHE A O 1
ATOM 671 N N . LEU A 1 81 ? 29.315 6.720 -40.909 1.00 95.94 81 LEU A N 1
ATOM 672 C CA . LEU A 1 81 ? 29.056 7.893 -40.068 1.00 95.94 81 LEU A CA 1
ATOM 673 C C . LEU A 1 81 ? 27.561 8.208 -39.961 1.00 95.94 81 LEU A C 1
ATOM 675 O O . LEU A 1 81 ? 27.073 8.486 -38.867 1.00 95.94 81 LEU A O 1
ATOM 679 N N . GLU A 1 82 ? 26.828 8.122 -41.070 1.00 96.38 82 GLU A N 1
ATOM 680 C CA . GLU A 1 82 ? 25.382 8.356 -41.097 1.00 96.38 82 GLU A CA 1
ATOM 681 C C . GLU A 1 82 ? 24.635 7.283 -40.304 1.00 96.38 82 GLU A C 1
ATOM 683 O O . GLU A 1 82 ? 23.790 7.605 -39.466 1.00 96.38 82 GLU A O 1
ATOM 688 N N . ARG A 1 83 ? 25.001 6.006 -40.488 1.00 95.81 83 ARG A N 1
ATOM 689 C CA . ARG A 1 83 ? 24.427 4.899 -39.714 1.00 95.81 83 ARG A CA 1
ATOM 690 C C . ARG A 1 83 ? 24.691 5.074 -38.223 1.00 95.81 83 ARG A C 1
ATOM 692 O O . ARG A 1 83 ? 23.780 4.882 -37.421 1.00 95.81 83 ARG A O 1
ATOM 699 N N . LYS A 1 84 ? 25.921 5.433 -37.846 1.00 97.56 84 LYS A N 1
ATOM 700 C CA . LYS A 1 84 ? 26.291 5.654 -36.445 1.00 97.56 84 LYS A CA 1
ATOM 701 C C . LYS A 1 84 ? 25.482 6.799 -35.836 1.00 97.56 84 LYS A C 1
ATOM 703 O O . LYS A 1 84 ? 24.920 6.624 -34.761 1.00 97.56 84 LYS A O 1
ATOM 708 N N . LYS A 1 85 ? 25.341 7.917 -36.553 1.00 98.12 85 LYS A N 1
ATOM 709 C CA . LYS A 1 85 ? 24.515 9.051 -36.123 1.00 98.12 85 LYS A CA 1
ATOM 710 C C . LYS A 1 85 ? 23.059 8.635 -35.888 1.00 98.12 85 LYS A C 1
ATOM 712 O O . LYS A 1 85 ? 22.502 8.932 -34.838 1.00 98.12 85 LYS A O 1
ATOM 717 N N . PHE A 1 86 ? 22.467 7.880 -36.812 1.00 98.06 86 PHE A N 1
ATOM 718 C CA . PHE A 1 86 ? 21.090 7.397 -36.667 1.00 98.06 86 PHE A CA 1
ATOM 719 C C . PHE A 1 86 ? 20.918 6.421 -35.487 1.00 98.06 86 PHE A C 1
ATOM 721 O O . PHE A 1 86 ? 19.881 6.406 -34.825 1.00 98.06 86 PHE A O 1
ATOM 728 N N . GLN A 1 87 ? 21.929 5.598 -35.196 1.00 98.06 87 GLN A N 1
ATOM 729 C CA . GLN A 1 87 ? 21.929 4.726 -34.015 1.00 98.06 87 GLN A CA 1
ATOM 730 C C . GLN A 1 87 ? 22.037 5.528 -32.711 1.00 98.06 87 GLN A C 1
ATOM 732 O O . GLN A 1 87 ? 21.332 5.233 -31.750 1.00 98.06 87 GLN A O 1
ATOM 737 N N . GLU A 1 88 ? 22.890 6.553 -32.673 1.00 98.25 88 GLU A N 1
ATOM 738 C CA . GLU A 1 88 ? 23.022 7.454 -31.522 1.00 98.25 88 GLU A CA 1
ATOM 739 C C . GLU A 1 88 ? 21.720 8.221 -31.252 1.00 98.25 88 GLU A C 1
ATOM 741 O O . GLU A 1 88 ? 21.289 8.308 -30.102 1.00 98.25 88 GLU A O 1
ATOM 746 N N . GLU A 1 89 ? 21.057 8.713 -32.301 1.00 98.25 89 GLU A N 1
ATOM 747 C CA . GLU A 1 89 ? 19.757 9.385 -32.203 1.00 98.25 89 GLU A CA 1
ATOM 748 C C . GLU A 1 89 ? 18.670 8.450 -31.655 1.00 98.25 89 GLU A C 1
ATOM 750 O O . GLU A 1 89 ? 17.980 8.816 -30.704 1.00 98.25 89 GLU A O 1
ATOM 755 N N . GLN A 1 90 ? 18.566 7.219 -32.167 1.00 98.44 90 GLN A N 1
ATOM 756 C CA . GLN A 1 90 ? 17.625 6.224 -31.636 1.00 98.44 90 GLN A CA 1
ATOM 757 C C . GLN A 1 90 ? 17.892 5.896 -30.166 1.00 98.44 90 GLN A C 1
ATOM 759 O O . GLN A 1 90 ? 16.972 5.914 -29.351 1.00 98.44 90 GLN A O 1
ATOM 764 N N . ASN A 1 91 ? 19.154 5.650 -29.806 1.00 98.38 91 ASN A N 1
ATOM 765 C CA . ASN A 1 91 ? 19.529 5.347 -28.426 1.00 98.38 91 ASN A CA 1
ATOM 766 C C . ASN A 1 91 ? 19.199 6.509 -27.485 1.00 98.38 91 ASN A C 1
ATOM 768 O O . ASN A 1 91 ? 18.751 6.288 -26.357 1.00 98.38 91 ASN A O 1
ATOM 772 N N . ARG A 1 92 ? 19.397 7.750 -27.945 1.00 98.31 92 ARG A N 1
ATOM 773 C CA . ARG A 1 92 ? 19.034 8.952 -27.195 1.00 98.31 92 ARG A CA 1
ATOM 774 C C . ARG A 1 92 ? 17.525 9.024 -26.966 1.00 98.31 92 ARG A C 1
ATOM 776 O O . ARG A 1 92 ? 17.116 9.221 -25.825 1.00 98.31 92 ARG A O 1
ATOM 783 N N . GLU A 1 93 ? 16.712 8.852 -28.006 1.00 98.44 93 GLU A N 1
ATOM 784 C CA . GLU A 1 93 ? 15.249 8.893 -27.879 1.00 98.44 93 GLU A CA 1
ATOM 785 C C . GLU A 1 93 ? 14.718 7.778 -26.966 1.00 98.44 93 GLU A C 1
ATOM 787 O O . GLU A 1 93 ? 13.919 8.054 -26.072 1.00 98.44 93 GLU A O 1
ATOM 792 N N . TRP A 1 94 ? 15.225 6.547 -27.092 1.00 98.56 94 TRP A N 1
ATOM 793 C CA . TRP A 1 94 ? 14.850 5.446 -26.194 1.00 98.56 94 TRP A CA 1
ATOM 794 C C . TRP A 1 94 ? 15.231 5.718 -24.740 1.00 98.56 94 TRP A C 1
ATOM 796 O O . TRP A 1 94 ? 14.427 5.492 -23.838 1.00 98.56 94 TRP A O 1
ATOM 806 N N . SER A 1 95 ? 16.429 6.258 -24.504 1.00 98.44 95 SER A N 1
ATOM 807 C CA . SER A 1 95 ? 16.879 6.598 -23.151 1.00 98.44 95 SER A CA 1
ATOM 808 C C . SER A 1 95 ? 16.008 7.688 -22.526 1.00 98.44 95 SER A C 1
ATOM 810 O O . SER A 1 95 ? 15.650 7.597 -21.354 1.00 98.44 95 SER A O 1
ATOM 812 N N . LEU A 1 96 ? 15.631 8.707 -23.305 1.00 98.50 96 LEU A N 1
ATOM 813 C CA . LEU A 1 96 ? 14.745 9.778 -22.847 1.00 98.50 96 LEU A CA 1
ATOM 814 C C . LEU A 1 96 ? 13.333 9.268 -22.559 1.00 98.50 96 LEU A C 1
ATOM 816 O O . LEU A 1 96 ? 12.734 9.669 -21.563 1.00 98.50 96 LEU A O 1
ATOM 820 N N . GLN A 1 97 ? 12.803 8.382 -23.402 1.00 98.38 97 GLN A N 1
ATOM 821 C CA . GLN A 1 97 ? 11.508 7.758 -23.162 1.00 98.38 97 GLN A CA 1
ATOM 822 C C . GLN A 1 97 ? 11.527 6.947 -21.862 1.00 98.38 97 GLN A C 1
ATOM 824 O O . GLN A 1 97 ? 10.669 7.148 -21.006 1.00 98.38 97 GLN A O 1
ATOM 829 N N . GLN A 1 98 ? 12.544 6.106 -21.669 1.00 98.31 98 GLN A N 1
ATOM 830 C CA . GLN A 1 98 ? 12.677 5.290 -20.465 1.00 98.31 98 GLN A CA 1
ATOM 831 C C . GLN A 1 98 ? 12.827 6.146 -19.197 1.00 98.31 98 GLN A C 1
ATOM 833 O O . GLN A 1 98 ? 12.268 5.809 -18.154 1.00 98.31 98 GLN A O 1
ATOM 838 N N . GLN A 1 99 ? 13.555 7.266 -19.274 1.00 98.44 99 GLN A N 1
ATOM 839 C CA . GLN A 1 99 ? 13.662 8.219 -18.164 1.00 98.44 99 GLN A CA 1
ATOM 840 C C . GLN A 1 99 ? 12.303 8.820 -17.799 1.00 98.44 99 GLN A C 1
ATOM 842 O O . GLN A 1 99 ? 11.949 8.821 -16.623 1.00 98.44 99 GLN A O 1
ATOM 847 N N . ARG A 1 100 ? 11.522 9.268 -18.791 1.00 98.50 100 ARG A N 1
ATOM 848 C CA . ARG A 1 100 ? 10.174 9.817 -18.563 1.00 98.50 100 ARG A CA 1
ATOM 849 C C . ARG A 1 100 ? 9.242 8.784 -17.943 1.00 98.50 100 ARG A C 1
ATOM 851 O O . ARG A 1 100 ? 8.621 9.064 -16.927 1.00 98.50 100 ARG A O 1
ATOM 858 N N . GLU A 1 101 ? 9.202 7.576 -18.500 1.00 98.31 101 GLU A N 1
ATOM 859 C CA . GLU A 1 101 ? 8.376 6.485 -17.969 1.00 98.31 101 GLU A CA 1
ATOM 860 C C . GLU A 1 101 ? 8.755 6.143 -16.521 1.00 98.31 101 GLU A C 1
ATOM 862 O O . GLU A 1 101 ? 7.884 5.906 -15.682 1.00 98.31 101 GLU A O 1
ATOM 867 N N . TRP A 1 102 ? 10.050 6.165 -16.197 1.00 98.44 102 TRP A N 1
ATOM 868 C CA . TRP A 1 102 ? 10.524 5.945 -14.834 1.00 98.44 102 TRP A CA 1
ATOM 869 C C . TRP A 1 102 ? 10.133 7.081 -13.879 1.00 98.44 102 TRP A C 1
ATOM 871 O O . TRP A 1 102 ? 9.706 6.817 -12.753 1.00 98.44 102 TRP A O 1
ATOM 881 N N . GLU A 1 103 ? 10.261 8.337 -14.307 1.00 98.50 103 GLU A N 1
ATOM 882 C CA . GLU A 1 103 ? 9.843 9.505 -13.527 1.00 98.50 103 GLU A CA 1
ATOM 883 C C . GLU A 1 103 ? 8.333 9.498 -13.266 1.00 98.50 103 GLU A C 1
ATOM 885 O O . GLU A 1 103 ? 7.914 9.685 -12.119 1.00 98.50 103 GLU A O 1
ATOM 890 N N . ASP A 1 104 ? 7.531 9.191 -14.285 1.00 98.44 104 ASP A N 1
ATOM 891 C CA . ASP A 1 104 ? 6.077 9.075 -14.183 1.00 98.44 104 ASP A CA 1
ATOM 892 C C . ASP A 1 104 ? 5.676 7.936 -13.240 1.00 98.44 104 ASP A C 1
ATOM 894 O O . ASP A 1 104 ? 4.875 8.140 -12.324 1.00 98.44 104 ASP A O 1
ATOM 898 N N . ALA A 1 105 ? 6.278 6.751 -13.387 1.00 98.38 105 ALA A N 1
ATOM 899 C CA . ALA A 1 105 ? 6.032 5.619 -12.493 1.00 98.38 105 ALA A CA 1
ATOM 900 C C . ALA A 1 105 ? 6.404 5.954 -11.040 1.00 98.38 105 ALA A C 1
ATOM 902 O O . ALA A 1 105 ? 5.681 5.610 -10.101 1.00 98.38 105 ALA A O 1
ATOM 903 N N . ARG A 1 106 ? 7.508 6.680 -10.833 1.00 98.44 106 ARG A N 1
ATOM 904 C CA . ARG A 1 106 ? 7.937 7.133 -9.506 1.00 98.44 106 ARG A CA 1
ATOM 905 C C . ARG A 1 106 ? 6.979 8.167 -8.914 1.00 98.44 106 ARG A C 1
ATOM 907 O O . ARG A 1 106 ? 6.711 8.121 -7.713 1.00 98.44 106 ARG A O 1
ATOM 914 N N . ALA A 1 107 ? 6.469 9.095 -9.721 1.00 98.38 107 ALA A N 1
ATOM 915 C CA . ALA A 1 107 ? 5.478 10.077 -9.291 1.00 98.38 107 ALA A CA 1
ATOM 916 C C . ALA A 1 107 ? 4.152 9.401 -8.913 1.00 98.38 107 ALA A C 1
ATOM 918 O O . ALA A 1 107 ? 3.598 9.687 -7.850 1.00 98.38 107 ALA A O 1
ATOM 919 N N . GLN A 1 108 ? 3.693 8.445 -9.725 1.00 98.06 108 GLN A N 1
ATOM 920 C CA . GLN A 1 108 ? 2.509 7.636 -9.436 1.00 98.06 108 GLN A CA 1
ATOM 921 C C . GLN A 1 108 ? 2.676 6.854 -8.132 1.00 98.06 108 GLN A C 1
ATOM 923 O O . GLN A 1 108 ? 1.806 6.937 -7.264 1.00 98.06 108 GLN A O 1
ATOM 928 N N . HIS A 1 109 ? 3.815 6.181 -7.942 1.00 98.19 109 HIS A N 1
ATOM 929 C CA . HIS A 1 109 ? 4.116 5.457 -6.707 1.00 98.19 109 HIS A CA 1
ATOM 930 C C . HIS A 1 109 ? 4.041 6.364 -5.477 1.00 98.19 109 HIS A C 1
ATOM 932 O O . HIS A 1 109 ? 3.324 6.054 -4.530 1.00 98.19 109 HIS A O 1
ATOM 938 N N . ARG A 1 110 ? 4.708 7.525 -5.514 1.00 98.38 110 ARG A N 1
ATOM 939 C CA . ARG A 1 110 ? 4.664 8.505 -4.417 1.00 98.38 110 ARG A CA 1
ATOM 940 C C . ARG A 1 110 ? 3.245 8.984 -4.130 1.00 98.38 110 ARG A C 1
ATOM 942 O O . ARG A 1 110 ? 2.842 9.036 -2.976 1.00 98.38 110 ARG A O 1
ATOM 949 N N . SER A 1 111 ? 2.469 9.289 -5.170 1.00 98.12 111 SER A N 1
ATOM 950 C CA . SER A 1 111 ? 1.080 9.725 -4.996 1.00 98.12 111 SER A CA 1
ATOM 951 C C . SER A 1 111 ? 0.200 8.645 -4.352 1.00 98.12 111 SER A C 1
ATOM 953 O O . SER A 1 111 ? -0.652 8.958 -3.519 1.00 98.12 111 SER A O 1
ATOM 955 N N . ALA A 1 112 ? 0.435 7.372 -4.688 1.00 98.12 112 ALA A N 1
ATOM 956 C CA . ALA A 1 112 ? -0.259 6.239 -4.091 1.00 98.12 112 ALA A CA 1
ATOM 957 C C . ALA A 1 112 ? 0.160 6.029 -2.627 1.00 98.12 112 ALA A C 1
ATOM 959 O O . ALA A 1 112 ? -0.699 5.810 -1.775 1.00 98.12 112 ALA A O 1
ATOM 960 N N . GLU A 1 113 ? 1.453 6.151 -2.314 1.00 98.19 113 GLU A N 1
ATOM 961 C CA . GLU A 1 113 ? 1.955 6.116 -0.935 1.00 98.19 113 GLU A CA 1
ATOM 962 C C . GLU A 1 113 ? 1.351 7.240 -0.088 1.00 98.19 113 GLU A C 1
ATOM 964 O O . GLU A 1 113 ? 0.833 6.974 0.996 1.00 98.19 113 GLU A O 1
ATOM 969 N N . ASP A 1 114 ? 1.335 8.473 -0.597 1.00 98.25 114 ASP A N 1
ATOM 970 C CA . ASP A 1 114 ? 0.743 9.624 0.087 1.00 98.25 114 ASP A CA 1
ATOM 971 C C . ASP A 1 114 ? -0.751 9.417 0.359 1.00 98.25 114 ASP A C 1
ATOM 973 O O . ASP A 1 114 ? -1.249 9.769 1.433 1.00 98.25 114 ASP A O 1
ATOM 977 N N . LEU A 1 115 ? -1.483 8.836 -0.597 1.00 98.38 115 LEU A N 1
ATOM 978 C CA . LEU A 1 115 ? -2.892 8.497 -0.417 1.00 98.38 115 LEU A CA 1
ATOM 979 C C . LEU A 1 115 ? -3.067 7.433 0.673 1.00 98.38 115 LEU A C 1
ATOM 981 O O . LEU A 1 115 ? -3.856 7.636 1.595 1.00 98.38 115 LEU A O 1
ATOM 985 N N . CYS A 1 116 ? -2.293 6.349 0.616 1.00 98.19 116 CYS A N 1
ATOM 986 C CA . CYS A 1 116 ? -2.304 5.295 1.629 1.00 98.19 116 CYS A CA 1
ATOM 987 C C . CYS A 1 116 ? -1.996 5.841 3.031 1.00 98.19 116 CYS A C 1
ATOM 989 O O . CYS A 1 116 ? -2.680 5.491 3.995 1.00 98.19 116 CYS A O 1
ATOM 991 N N . LEU A 1 117 ? -1.004 6.729 3.154 1.00 98.31 117 LEU A N 1
ATOM 992 C CA . LEU A 1 117 ? -0.657 7.382 4.415 1.00 98.31 117 LEU A CA 1
ATOM 993 C C . LEU A 1 117 ? -1.810 8.241 4.941 1.00 98.31 117 LEU A C 1
ATOM 995 O O . LEU A 1 117 ? -2.171 8.118 6.111 1.00 98.31 117 LEU A O 1
ATOM 999 N N . LYS A 1 118 ? -2.434 9.064 4.089 1.00 98.25 118 LYS A N 1
ATOM 1000 C CA . LYS A 1 118 ? -3.598 9.881 4.474 1.00 98.25 118 LYS A CA 1
ATOM 1001 C C . LYS A 1 118 ? -4.763 9.018 4.951 1.00 98.25 118 LYS A C 1
ATOM 1003 O O . LYS A 1 118 ? -5.327 9.295 6.006 1.00 98.25 118 LYS A O 1
ATOM 1008 N N . THR A 1 119 ? -5.096 7.955 4.221 1.00 98.19 119 THR A N 1
ATOM 1009 C CA . THR A 1 119 ? -6.169 7.029 4.607 1.00 98.19 119 THR A CA 1
ATOM 1010 C C . THR A 1 119 ? -5.863 6.334 5.933 1.00 98.19 119 THR A C 1
ATOM 1012 O O . THR A 1 119 ? -6.740 6.222 6.787 1.00 98.19 119 THR A O 1
ATOM 1015 N N . ARG A 1 120 ? -4.611 5.921 6.158 1.00 98.25 120 ARG A N 1
ATOM 1016 C CA . ARG A 1 120 ? -4.195 5.318 7.429 1.00 98.25 120 ARG A CA 1
ATOM 1017 C C . ARG A 1 120 ? -4.344 6.288 8.601 1.00 98.25 120 ARG A C 1
ATOM 1019 O O . ARG A 1 120 ? -4.884 5.900 9.630 1.00 98.25 120 ARG A O 1
ATOM 1026 N N . LEU A 1 121 ? -3.926 7.543 8.435 1.00 98.50 121 LEU A N 1
ATOM 1027 C CA . LEU A 1 121 ? -4.091 8.570 9.468 1.00 98.50 121 LEU A CA 1
ATOM 1028 C C . LEU A 1 121 ? -5.570 8.807 9.801 1.00 98.50 121 LEU A C 1
ATOM 1030 O O . LEU A 1 121 ? -5.926 8.871 10.975 1.00 98.50 121 LEU A O 1
ATOM 1034 N N . GLN A 1 122 ? -6.443 8.851 8.791 1.00 98.31 122 GLN A N 1
ATOM 1035 C CA . GLN A 1 122 ? -7.892 8.952 9.003 1.00 98.31 122 GLN A CA 1
ATOM 1036 C C . GLN A 1 122 ? -8.446 7.748 9.779 1.00 98.31 122 GLN A C 1
ATOM 1038 O O . GLN A 1 122 ? -9.283 7.909 10.671 1.00 98.31 122 GLN A O 1
ATOM 1043 N N . PHE A 1 123 ? -7.973 6.534 9.489 1.00 98.38 123 PHE A N 1
ATOM 1044 C CA . PHE A 1 123 ? -8.355 5.353 10.263 1.00 98.38 123 PHE A CA 1
ATOM 1045 C C . PHE A 1 123 ? -7.863 5.409 11.710 1.00 98.38 123 PHE A C 1
ATOM 1047 O O . PHE A 1 123 ? -8.629 5.098 12.618 1.00 98.38 123 PHE A O 1
ATOM 1054 N N . ASP A 1 124 ? -6.643 5.881 11.955 1.00 98.62 124 ASP A N 1
ATOM 1055 C CA . ASP A 1 124 ? -6.124 6.033 13.316 1.00 98.62 124 ASP A CA 1
ATOM 1056 C C . ASP A 1 124 ? -6.916 7.090 14.114 1.00 98.62 124 ASP A C 1
ATOM 1058 O O . ASP A 1 124 ? -7.212 6.897 15.298 1.00 98.62 124 ASP A O 1
ATOM 1062 N N . GLU A 1 125 ? -7.302 8.202 13.482 1.00 98.44 125 GLU A N 1
ATOM 1063 C CA . GLU A 1 125 ? -8.141 9.239 14.096 1.00 98.44 125 GLU A CA 1
ATOM 1064 C C . GLU A 1 125 ? -9.553 8.735 14.411 1.00 98.44 125 GLU A C 1
ATOM 1066 O O . GLU A 1 125 ? -10.050 8.922 15.527 1.00 98.44 125 GLU A O 1
ATOM 1071 N N . THR A 1 126 ? -10.190 8.051 13.458 1.00 98.50 126 THR A N 1
ATOM 1072 C CA . THR A 1 126 ? -11.524 7.467 13.659 1.00 98.50 126 THR A CA 1
ATOM 1073 C C . THR A 1 126 ? -11.505 6.372 14.724 1.00 98.50 126 THR A C 1
ATOM 1075 O O . THR A 1 126 ? -12.390 6.348 15.580 1.00 98.50 126 THR A O 1
ATOM 1078 N N . ALA A 1 127 ? -10.470 5.529 14.763 1.00 98.44 127 ALA A N 1
ATOM 1079 C CA . ALA A 1 127 ? -10.292 4.520 15.803 1.00 98.44 127 ALA A CA 1
ATOM 1080 C C . ALA A 1 127 ? -10.154 5.153 17.197 1.00 98.44 127 ALA A C 1
ATOM 1082 O O . ALA A 1 127 ? -10.846 4.742 18.131 1.00 98.44 127 ALA A O 1
ATOM 1083 N N . LYS A 1 128 ? -9.334 6.206 17.338 1.00 98.56 128 LYS A N 1
ATOM 1084 C CA . LYS A 1 128 ? -9.219 6.968 18.596 1.00 98.56 128 LYS A CA 1
ATOM 1085 C C . LYS A 1 128 ? -10.554 7.577 19.016 1.00 98.56 128 LYS A C 1
ATOM 1087 O O . LYS A 1 128 ? -10.914 7.524 20.192 1.00 98.56 128 LYS A O 1
ATOM 1092 N N . HIS A 1 129 ? -11.297 8.153 18.073 1.00 98.38 129 HIS A N 1
ATOM 1093 C CA . HIS A 1 129 ? -12.611 8.726 18.351 1.00 98.38 129 HIS A CA 1
ATOM 1094 C C . HIS A 1 129 ? -13.595 7.664 18.865 1.00 98.38 129 HIS A C 1
ATOM 1096 O O . HIS A 1 129 ? -14.218 7.861 19.910 1.00 98.38 129 HIS A O 1
ATOM 1102 N N . LEU A 1 130 ? -13.676 6.514 18.190 1.00 98.56 130 LEU A N 1
ATOM 1103 C CA . LEU A 1 130 ? -14.535 5.399 18.594 1.00 98.56 130 LEU A CA 1
ATOM 1104 C C . LEU A 1 130 ? -14.149 4.838 19.966 1.00 98.56 130 LEU A C 1
ATOM 1106 O O . LEU A 1 130 ? -15.027 4.604 20.795 1.00 98.56 130 LEU A O 1
ATOM 1110 N N . GLN A 1 131 ? -12.853 4.691 20.246 1.00 98.56 131 GLN A N 1
ATOM 1111 C CA . GLN A 1 131 ? -12.366 4.250 21.553 1.00 98.56 131 GLN A CA 1
ATOM 1112 C C . GLN A 1 131 ? -12.759 5.232 22.6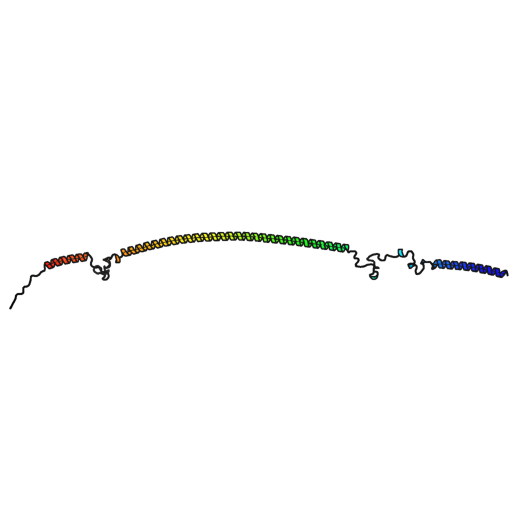66 1.00 98.56 131 GLN A C 1
ATOM 1114 O O . GLN A 1 131 ? -13.189 4.822 23.747 1.00 98.56 131 GLN A O 1
ATOM 1119 N N . ASN A 1 132 ? -12.652 6.539 22.412 1.00 98.44 132 ASN A N 1
ATOM 1120 C CA . ASN A 1 132 ? -13.062 7.558 23.374 1.00 98.44 132 ASN A CA 1
ATOM 1121 C C . ASN A 1 132 ? -14.567 7.484 23.653 1.00 98.44 132 ASN A C 1
ATOM 1123 O O . ASN A 1 132 ? -14.960 7.487 24.823 1.00 98.44 132 ASN A O 1
ATOM 1127 N N . LEU A 1 133 ? -15.390 7.353 22.607 1.00 98.38 133 LEU A N 1
ATOM 1128 C CA . LEU A 1 133 ? -16.837 7.179 22.739 1.00 98.38 133 LEU A CA 1
ATOM 1129 C C . LEU A 1 133 ? -17.183 5.918 23.535 1.00 98.38 133 LEU A C 1
ATOM 1131 O O . LEU A 1 133 ? -17.931 6.008 24.504 1.00 98.38 133 LEU A O 1
ATOM 1135 N N . GLU A 1 134 ? -16.597 4.770 23.197 1.00 98.44 134 GLU A N 1
ATOM 1136 C CA . GLU A 1 134 ? -16.794 3.513 23.929 1.00 98.44 134 GLU A CA 1
ATOM 1137 C C . GLU A 1 134 ? -16.403 3.654 25.410 1.00 98.44 134 GLU A C 1
ATOM 1139 O O . GLU A 1 134 ? -17.118 3.207 26.309 1.00 98.44 134 GLU A O 1
ATOM 1144 N N . SER A 1 135 ? -15.278 4.312 25.696 1.00 98.31 135 SER A N 1
ATOM 1145 C CA . SER A 1 135 ? -14.847 4.536 27.076 1.00 98.31 135 SER A CA 1
ATOM 1146 C C . SER A 1 135 ? -15.830 5.425 27.849 1.00 98.31 135 SER A C 1
ATOM 1148 O O . SER A 1 135 ? -16.087 5.182 29.031 1.00 98.31 135 SER A O 1
ATOM 1150 N N . ALA A 1 136 ? -16.405 6.435 27.190 1.00 98.31 136 ALA A N 1
ATOM 1151 C CA . ALA A 1 136 ? -17.376 7.342 27.783 1.00 98.31 136 ALA A CA 1
ATOM 1152 C C . ALA A 1 136 ? -18.712 6.633 28.040 1.00 98.31 136 ALA A C 1
ATOM 1154 O O . ALA A 1 136 ? -19.258 6.752 29.139 1.00 98.31 136 ALA A O 1
ATOM 1155 N N . THR A 1 137 ? -19.202 5.838 27.084 1.00 98.19 137 THR A N 1
ATOM 1156 C CA . THR A 1 137 ? -20.437 5.063 27.257 1.00 98.19 137 THR A CA 1
ATOM 1157 C C . THR A 1 137 ? -20.286 4.018 28.355 1.00 98.19 137 THR A C 1
ATOM 1159 O O . THR A 1 137 ? -21.149 3.937 29.227 1.00 98.19 137 THR A O 1
ATOM 1162 N N . ARG A 1 138 ? -19.162 3.291 28.411 1.00 98.44 138 ARG A N 1
ATOM 1163 C CA . ARG A 1 138 ? -18.868 2.354 29.509 1.00 98.44 138 ARG A CA 1
ATOM 1164 C C . ARG A 1 138 ? -18.888 3.045 30.868 1.00 98.44 138 ARG A C 1
ATOM 1166 O O . ARG A 1 138 ? -19.521 2.546 31.794 1.00 98.44 138 ARG A O 1
ATOM 1173 N N . LYS A 1 139 ? -18.242 4.208 30.996 1.00 98.50 139 LYS A N 1
ATOM 1174 C CA . LYS A 1 139 ? -18.259 4.994 32.243 1.00 98.50 139 LYS A CA 1
ATOM 1175 C C . LYS A 1 139 ? -19.676 5.425 32.622 1.00 98.50 139 LYS A C 1
ATOM 1177 O O . LYS A 1 139 ? -20.042 5.292 33.788 1.00 98.50 139 LYS A O 1
ATOM 1182 N N . ALA A 1 140 ? -20.470 5.897 31.661 1.00 98.38 140 ALA A N 1
ATOM 1183 C CA . ALA A 1 140 ? -21.854 6.306 31.892 1.00 98.38 140 ALA A CA 1
ATOM 1184 C C . ALA A 1 140 ? -22.732 5.130 32.350 1.00 98.38 140 ALA A C 1
ATOM 1186 O O . ALA A 1 140 ? -23.456 5.255 33.336 1.00 98.38 140 ALA A O 1
ATOM 1187 N N . VAL A 1 141 ? -22.608 3.968 31.701 1.00 98.50 141 VAL A N 1
ATOM 1188 C CA . VAL A 1 141 ? -23.315 2.738 32.092 1.00 98.50 141 VAL A CA 1
ATOM 1189 C C . VAL A 1 141 ? -22.908 2.305 33.499 1.00 98.50 141 VAL A C 1
ATOM 1191 O O . VAL A 1 141 ? -23.774 2.074 34.338 1.00 98.50 141 VAL A O 1
ATOM 1194 N N . CYS A 1 142 ? -21.609 2.261 33.804 1.00 98.38 142 CYS A N 1
ATOM 1195 C CA . CYS A 1 142 ? -21.129 1.923 35.145 1.00 98.38 142 CYS A CA 1
ATOM 1196 C C . CYS A 1 142 ? -21.652 2.895 36.213 1.00 98.38 142 CYS A C 1
ATOM 1198 O O . CYS A 1 142 ? -22.015 2.464 37.307 1.00 98.38 142 CYS A O 1
ATOM 1200 N N . ALA A 1 143 ? -21.711 4.196 35.913 1.00 98.44 143 ALA A N 1
ATOM 1201 C CA . ALA A 1 143 ? -22.263 5.195 36.824 1.00 98.44 143 ALA A CA 1
ATOM 1202 C C . ALA A 1 143 ? -23.768 4.985 37.061 1.00 98.44 143 ALA A C 1
ATOM 1204 O O . ALA A 1 143 ? -24.201 4.996 38.213 1.00 98.44 143 ALA A O 1
ATOM 1205 N N . ALA A 1 144 ? -24.542 4.726 36.003 1.00 98.38 144 ALA A N 1
ATOM 1206 C CA . ALA A 1 144 ? -25.973 4.447 36.101 1.00 98.38 144 ALA A CA 1
ATOM 1207 C C . ALA A 1 144 ? -26.258 3.168 36.905 1.00 98.38 144 ALA A C 1
ATOM 1209 O O . ALA A 1 144 ? -27.086 3.183 37.812 1.00 98.38 144 ALA A O 1
ATOM 1210 N N . VAL A 1 145 ? -25.519 2.083 36.642 1.00 98.38 145 VAL A N 1
ATOM 1211 C CA . VAL A 1 145 ? -25.634 0.821 37.394 1.00 98.38 145 VAL A CA 1
ATOM 1212 C C . VAL A 1 145 ? -25.252 1.018 38.859 1.00 98.38 145 VAL A C 1
ATOM 1214 O O . VAL A 1 145 ? -25.929 0.509 39.748 1.00 98.38 145 VAL A O 1
ATOM 1217 N N . LYS A 1 146 ? -24.194 1.787 39.143 1.00 98.50 146 LYS A N 1
ATOM 1218 C CA . LYS A 1 146 ? -23.807 2.118 40.520 1.00 98.50 146 LYS A CA 1
ATOM 1219 C C . LYS A 1 146 ? -24.931 2.846 41.253 1.00 98.50 146 LYS A C 1
ATOM 1221 O O . LYS A 1 146 ? -25.188 2.528 42.410 1.00 98.50 146 LYS A O 1
ATOM 1226 N N . GLU A 1 147 ? -25.571 3.817 40.610 1.00 98.25 147 GLU A N 1
ATOM 1227 C CA . GLU A 1 147 ? -26.660 4.577 41.222 1.00 98.25 147 GLU A CA 1
ATOM 1228 C C . GLU A 1 147 ? -27.909 3.717 41.436 1.00 98.25 147 GLU A C 1
ATOM 1230 O O . GLU A 1 147 ? -28.483 3.737 42.522 1.00 98.25 147 GLU A O 1
ATOM 1235 N N . PHE A 1 148 ? -28.252 2.872 40.463 1.00 98.31 148 PHE A N 1
ATOM 1236 C CA . PHE A 1 148 ? -29.324 1.888 40.595 1.00 98.31 148 PHE A CA 1
ATOM 1237 C C . PHE A 1 148 ? -29.077 0.902 41.749 1.00 98.31 148 PHE A C 1
ATOM 1239 O O . PHE A 1 148 ? -29.959 0.652 42.563 1.00 98.31 148 PHE A O 1
ATOM 12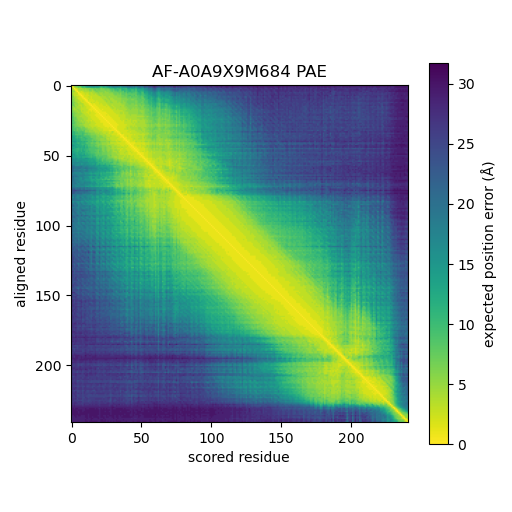46 N N . ASN A 1 149 ? -27.856 0.382 41.889 1.00 98.31 149 ASN A N 1
ATOM 1247 C CA . ASN A 1 149 ? -27.529 -0.532 42.985 1.00 98.31 149 ASN A CA 1
ATOM 1248 C C . ASN A 1 149 ? -27.622 0.157 44.356 1.00 98.31 149 ASN A C 1
ATOM 1250 O O . ASN A 1 149 ? -28.026 -0.471 45.334 1.00 98.31 149 ASN A O 1
ATOM 1254 N N . LYS A 1 150 ? -27.266 1.447 44.449 1.00 98.19 150 LYS A N 1
ATOM 1255 C CA . LYS A 1 150 ? -27.453 2.219 45.686 1.00 98.19 150 LYS A CA 1
ATOM 1256 C C . LYS A 1 150 ? -28.931 2.402 46.012 1.00 98.19 150 LYS A C 1
ATOM 1258 O O . LYS A 1 150 ? -29.301 2.170 47.159 1.00 98.19 150 LYS A O 1
ATOM 1263 N N . SER A 1 151 ? -29.756 2.799 45.040 1.00 97.44 151 SER A N 1
ATOM 1264 C CA . SER A 1 151 ? -31.192 2.994 45.272 1.00 97.44 151 SER A CA 1
ATOM 1265 C C . SER A 1 151 ? -31.875 1.681 45.659 1.00 97.44 151 SER A C 1
ATOM 1267 O O . SER A 1 151 ? -32.675 1.647 46.593 1.00 97.44 151 SER A O 1
ATOM 1269 N N . GLN A 1 152 ? -31.480 0.571 45.034 1.00 98.06 152 GLN A N 1
ATOM 1270 C CA . GLN A 1 152 ? -31.946 -0.762 45.401 1.00 98.06 152 GLN A CA 1
ATOM 1271 C C . GLN A 1 152 ? -31.522 -1.149 46.828 1.00 98.06 152 GLN A C 1
ATOM 1273 O O . GLN A 1 152 ? -32.305 -1.741 47.572 1.00 98.06 152 GLN A O 1
ATOM 1278 N N . ALA A 1 153 ? -30.300 -0.799 47.246 1.00 97.88 153 ALA A N 1
ATOM 1279 C CA . ALA A 1 153 ? -29.834 -1.041 48.610 1.00 97.88 153 ALA A CA 1
ATOM 1280 C C . ALA A 1 153 ? -30.618 -0.217 49.645 1.00 97.88 153 ALA A C 1
ATOM 1282 O O . ALA A 1 153 ? -30.992 -0.755 50.690 1.00 97.88 153 ALA A O 1
ATOM 1283 N N . THR A 1 154 ? -30.911 1.057 49.357 1.00 97.31 154 THR A N 1
ATOM 1284 C CA . THR A 1 154 ? -31.737 1.899 50.238 1.00 97.31 154 THR A CA 1
ATOM 1285 C C . THR A 1 154 ? -33.173 1.395 50.316 1.00 97.31 154 THR A C 1
ATOM 1287 O O . THR A 1 154 ? -33.709 1.276 51.413 1.00 97.31 154 THR A O 1
ATOM 1290 N N . GLU A 1 155 ? -33.773 1.006 49.187 1.00 97.31 155 GLU A N 1
ATOM 1291 C CA . GLU A 1 155 ? -35.127 0.443 49.159 1.00 97.31 155 GLU A CA 1
ATOM 1292 C C . GLU A 1 155 ? -35.200 -0.870 49.953 1.00 97.31 155 GLU A C 1
ATOM 1294 O O . GLU A 1 155 ? -36.126 -1.084 50.734 1.00 97.31 155 GLU A O 1
ATOM 1299 N N . SER A 1 156 ? -34.195 -1.740 49.807 1.00 97.38 156 SER A N 1
ATOM 1300 C CA . SER A 1 156 ? -34.091 -2.992 50.565 1.00 97.38 156 SER A CA 1
ATOM 1301 C C . SER A 1 156 ? -33.979 -2.740 52.072 1.00 97.38 156 SER A C 1
ATOM 1303 O O . SER A 1 156 ? -34.630 -3.422 52.865 1.00 97.38 156 SER A O 1
ATOM 1305 N N . LEU A 1 157 ? -33.198 -1.736 52.482 1.00 97.56 157 LEU A N 1
ATOM 1306 C CA . LEU A 1 157 ? -33.092 -1.338 53.885 1.00 97.56 157 LEU A CA 1
ATOM 1307 C C . LEU A 1 157 ? -34.429 -0.816 54.426 1.00 97.56 157 LEU A C 1
ATOM 1309 O O . LEU A 1 157 ? -34.867 -1.257 55.487 1.00 97.56 157 LEU A O 1
ATOM 1313 N N . GLU A 1 158 ? -35.097 0.081 53.697 1.00 96.69 158 GLU A N 1
ATOM 1314 C CA . GLU A 1 158 ? -36.416 0.594 54.081 1.00 96.69 158 GLU A CA 1
ATOM 1315 C C . GLU A 1 158 ? -37.450 -0.523 54.200 1.00 96.69 158 GLU A C 1
ATOM 1317 O O . GLU A 1 158 ? -38.232 -0.545 55.151 1.00 96.69 158 GLU A O 1
ATOM 1322 N N . ARG A 1 159 ? -37.435 -1.470 53.257 1.00 97.31 159 ARG A N 1
ATOM 1323 C CA . ARG A 1 159 ? -38.323 -2.631 53.268 1.00 97.31 159 ARG A CA 1
ATOM 1324 C C . ARG A 1 159 ? -38.123 -3.460 54.533 1.00 97.31 159 ARG A C 1
ATOM 1326 O O . ARG A 1 159 ? -39.095 -3.702 55.236 1.00 97.31 159 ARG A O 1
ATOM 1333 N N . LYS A 1 160 ? -36.875 -3.776 54.891 1.00 97.38 160 LYS A N 1
ATOM 1334 C CA . LYS A 1 160 ? -36.553 -4.504 56.132 1.00 97.38 160 LYS A CA 1
ATOM 1335 C C . LYS A 1 160 ? -36.992 -3.757 57.390 1.00 97.38 160 LYS A C 1
ATOM 1337 O O . LYS A 1 160 ? -37.443 -4.378 58.346 1.00 97.38 160 LYS A O 1
ATOM 1342 N N . ILE A 1 161 ? -36.859 -2.428 57.414 1.00 97.44 161 ILE A N 1
ATOM 1343 C CA . ILE A 1 161 ? -37.328 -1.611 58.544 1.00 97.44 161 ILE A CA 1
ATOM 1344 C C . ILE A 1 161 ? -38.854 -1.691 58.661 1.00 97.44 161 ILE A C 1
ATOM 1346 O O . ILE A 1 161 ? -39.364 -1.867 59.767 1.00 97.44 161 ILE A O 1
ATOM 1350 N N . ARG A 1 162 ? -39.581 -1.587 57.539 1.00 96.62 162 ARG A N 1
ATOM 1351 C CA . ARG A 1 162 ? -41.047 -1.718 57.509 1.00 96.62 162 ARG A CA 1
ATOM 1352 C C . ARG A 1 162 ? -41.493 -3.111 57.948 1.00 96.62 162 ARG A C 1
ATOM 1354 O O . ARG A 1 162 ? -42.350 -3.197 58.817 1.00 96.62 162 ARG A O 1
ATOM 1361 N N . GLU A 1 163 ? -40.872 -4.162 57.417 1.00 97.38 163 GLU A N 1
ATOM 1362 C CA . GLU A 1 163 ? -41.139 -5.557 57.793 1.00 97.38 163 GLU A CA 1
ATOM 1363 C C . GLU A 1 163 ? -40.928 -5.773 59.294 1.00 97.38 163 GLU A C 1
ATOM 1365 O O . GLU A 1 163 ? -41.820 -6.264 59.975 1.00 97.38 163 GLU A O 1
ATOM 1370 N N . LYS A 1 164 ? -39.799 -5.308 59.846 1.00 97.44 164 LYS A N 1
ATOM 1371 C CA . LYS A 1 164 ? -39.520 -5.420 61.284 1.00 97.44 164 LYS A CA 1
ATOM 1372 C C . LYS A 1 164 ? -40.529 -4.651 62.139 1.00 97.44 164 LYS A C 1
ATOM 1374 O O . LYS A 1 164 ? -40.894 -5.104 63.219 1.00 97.44 164 LYS A O 1
ATOM 1379 N N . LYS A 1 165 ? -40.955 -3.468 61.689 1.00 96.94 165 LYS A N 1
ATOM 1380 C CA . LYS A 1 165 ? -41.970 -2.679 62.395 1.00 96.94 165 LYS A CA 1
ATOM 1381 C C . LYS A 1 165 ? -43.319 -3.400 62.388 1.00 96.94 165 LYS A C 1
ATOM 1383 O O . LYS A 1 165 ? -43.956 -3.475 63.430 1.00 96.94 165 LYS A O 1
ATOM 1388 N N . GLN A 1 166 ? -43.711 -3.952 61.243 1.00 96.69 166 GLN A N 1
ATOM 1389 C CA . GLN A 1 166 ? -44.939 -4.726 61.109 1.00 96.69 166 GLN A CA 1
ATOM 1390 C C . GLN A 1 166 ? -44.903 -5.981 61.988 1.00 96.69 166 GLN A C 1
ATOM 1392 O O . GLN A 1 166 ? -45.834 -6.209 62.744 1.00 96.69 166 GLN A O 1
ATOM 1397 N N . GLU A 1 167 ? -43.790 -6.717 61.998 1.00 97.38 167 GLU A N 1
ATOM 1398 C CA . GLU A 1 167 ? -43.595 -7.869 62.885 1.00 97.38 167 GLU A CA 1
ATOM 1399 C C . GLU A 1 167 ? -43.731 -7.480 64.369 1.00 97.38 167 GLU A C 1
ATOM 1401 O O . GLU A 1 167 ? -44.348 -8.193 65.154 1.00 97.38 167 GLU A O 1
ATOM 1406 N N . GLN A 1 168 ? -43.195 -6.324 64.779 1.00 96.44 168 GLN A N 1
ATOM 1407 C CA . GLN A 1 168 ? -43.373 -5.817 66.144 1.00 96.44 168 GLN A CA 1
ATOM 1408 C C . GLN A 1 168 ? -44.832 -5.463 66.457 1.00 96.44 168 GLN A C 1
ATOM 1410 O O . GLN A 1 168 ? -45.300 -5.761 67.555 1.00 96.44 168 GLN A O 1
ATOM 1415 N N . GLU A 1 169 ? -45.536 -4.825 65.522 1.00 96.88 169 GLU A N 1
ATOM 1416 C CA . GLU A 1 169 ? -46.958 -4.493 65.659 1.00 96.88 169 GLU A CA 1
ATOM 1417 C C . GLU A 1 169 ? -47.815 -5.766 65.756 1.00 96.88 169 GLU A C 1
ATOM 1419 O O . GLU A 1 169 ? -48.646 -5.865 66.661 1.00 96.88 169 GLU A O 1
ATOM 1424 N N . ASP A 1 170 ? -47.549 -6.765 64.912 1.00 97.06 170 ASP A N 1
ATOM 1425 C CA . ASP A 1 170 ? -48.225 -8.065 64.910 1.00 97.06 170 ASP A CA 1
ATOM 1426 C C . ASP A 1 170 ? -47.964 -8.832 66.217 1.00 97.06 170 ASP A C 1
ATOM 1428 O O . ASP A 1 170 ? -48.908 -9.303 66.852 1.00 97.06 170 ASP A O 1
ATOM 1432 N N . ASN A 1 171 ? -46.713 -8.867 66.694 1.00 96.62 171 ASN A N 1
ATOM 1433 C CA . ASN A 1 171 ? -46.354 -9.480 67.978 1.00 96.62 171 ASN A CA 1
ATOM 1434 C C . ASN A 1 171 ? -47.071 -8.803 69.160 1.00 96.62 171 ASN A C 1
ATOM 1436 O O . ASN A 1 171 ? -47.563 -9.470 70.072 1.00 96.62 171 ASN A O 1
ATOM 1440 N N . LEU A 1 172 ? -47.151 -7.467 69.168 1.00 96.62 172 LEU A N 1
ATOM 1441 C CA . LEU A 1 172 ? -47.876 -6.728 70.208 1.00 96.62 172 LEU A CA 1
ATOM 1442 C C . LEU A 1 172 ? -49.384 -6.983 70.136 1.00 96.62 172 LEU A C 1
ATOM 1444 O O . LEU A 1 172 ? -50.029 -7.115 71.181 1.00 96.62 172 LEU A O 1
ATOM 1448 N N . ALA A 1 173 ? -49.946 -7.066 68.929 1.00 95.69 173 ALA A N 1
ATOM 1449 C CA . ALA A 1 173 ? -51.345 -7.411 68.723 1.00 95.69 173 ALA A CA 1
ATOM 1450 C C . ALA A 1 173 ? -51.642 -8.834 69.218 1.00 95.69 173 ALA A C 1
ATOM 1452 O O . ALA A 1 173 ? -52.624 -9.026 69.934 1.00 95.69 173 ALA A O 1
ATOM 1453 N N . GLU A 1 174 ? -50.777 -9.808 68.923 1.00 95.38 174 GLU A N 1
ATOM 1454 C CA . GLU A 1 174 ? -50.882 -11.179 69.427 1.00 95.38 174 GLU A CA 1
ATOM 1455 C C . GLU A 1 174 ? -50.845 -11.213 70.959 1.00 95.38 174 GLU A C 1
ATOM 1457 O O . GLU A 1 174 ? -51.774 -11.734 71.577 1.00 95.38 174 GLU A O 1
ATOM 1462 N N . ILE A 1 175 ? -49.840 -10.588 71.587 1.00 93.94 175 ILE A N 1
ATOM 1463 C CA . ILE A 1 175 ? -49.734 -10.511 73.053 1.00 93.94 175 ILE A CA 1
ATOM 1464 C C . ILE A 1 175 ? -50.989 -9.860 73.649 1.00 93.94 175 ILE A C 1
ATOM 1466 O O . ILE A 1 175 ? -51.551 -10.370 74.618 1.00 93.94 175 ILE A O 1
ATOM 1470 N N . SER A 1 176 ? -51.466 -8.751 73.074 1.00 93.94 176 SER A N 1
ATOM 1471 C CA . SER A 1 176 ? -52.669 -8.065 73.554 1.00 93.94 176 SER A CA 1
ATOM 1472 C C . SER A 1 176 ? -53.919 -8.940 73.433 1.00 93.94 176 SER A C 1
ATOM 1474 O O . SER A 1 176 ? -54.718 -8.998 74.371 1.00 93.94 176 SER A O 1
ATOM 1476 N N . ASN A 1 177 ? -54.070 -9.648 72.313 1.00 92.38 177 ASN A N 1
ATOM 1477 C CA . ASN A 1 177 ? -55.180 -10.563 72.073 1.00 92.38 177 ASN A CA 1
ATOM 1478 C C . ASN A 1 177 ? -55.132 -11.768 73.018 1.00 92.38 177 ASN A C 1
ATOM 1480 O O . ASN A 1 177 ? -56.172 -12.152 73.543 1.00 92.38 177 ASN A O 1
ATOM 1484 N N . LEU A 1 178 ? -53.949 -12.325 73.295 1.00 91.81 178 LEU A N 1
ATOM 1485 C CA . LEU A 1 178 ? -53.773 -13.410 74.264 1.00 91.81 178 LEU A CA 1
ATOM 1486 C C . LEU A 1 178 ? -54.114 -12.955 75.687 1.00 91.81 178 LEU A C 1
ATOM 1488 O O . LEU A 1 178 ? -54.861 -13.643 76.379 1.00 91.81 178 LEU A O 1
ATOM 1492 N N . LEU A 1 179 ? -53.624 -11.783 76.109 1.00 91.38 179 LEU A N 1
ATOM 1493 C CA . LEU A 1 179 ? -53.902 -11.218 77.436 1.00 91.38 179 LEU A CA 1
ATOM 1494 C C . LEU A 1 179 ? -55.390 -10.905 77.644 1.00 91.38 179 LEU A C 1
ATOM 1496 O O . LEU A 1 179 ? -55.914 -11.106 78.736 1.00 91.38 179 LEU A O 1
ATOM 1500 N N . ARG A 1 180 ? -56.073 -10.409 76.605 1.00 88.31 180 ARG A N 1
ATOM 1501 C CA . ARG A 1 180 ? -57.529 -10.170 76.621 1.00 88.31 180 ARG A CA 1
ATOM 1502 C C . ARG A 1 180 ? -58.344 -11.439 76.391 1.00 88.31 180 ARG A C 1
ATOM 1504 O O . ARG A 1 180 ? -59.547 -11.433 76.630 1.00 88.31 180 ARG A O 1
ATOM 1511 N N . GLY A 1 181 ? -57.711 -12.497 75.897 1.00 88.44 181 GLY A N 1
ATOM 1512 C CA . GLY A 1 181 ? -58.355 -13.755 75.577 1.00 88.44 181 GLY A CA 1
ATOM 1513 C C . GLY A 1 181 ? -58.894 -14.441 76.824 1.00 88.44 181 GLY A C 1
ATOM 1514 O O . GLY A 1 181 ? -58.332 -14.360 77.921 1.00 88.44 181 GLY A O 1
ATOM 1515 N N . ASP A 1 182 ? -59.988 -15.172 76.647 1.00 84.56 182 ASP A N 1
ATOM 1516 C CA . ASP A 1 182 ? -60.680 -15.822 77.758 1.00 84.56 182 ASP A CA 1
ATOM 1517 C C . ASP A 1 182 ? -59.849 -16.931 78.436 1.00 84.56 182 ASP A C 1
ATOM 1519 O O . ASP A 1 182 ? -60.122 -17.305 79.577 1.00 84.56 182 ASP A O 1
ATOM 1523 N N . LEU A 1 183 ? -58.836 -17.472 77.743 1.00 85.94 183 LEU A N 1
ATOM 1524 C CA . LEU A 1 183 ? -57.946 -18.499 78.288 1.00 85.94 183 LEU A CA 1
ATOM 1525 C C . LEU A 1 183 ? -57.083 -17.954 79.437 1.00 85.94 183 LEU A C 1
ATOM 1527 O O . LEU A 1 183 ? -57.106 -18.536 80.518 1.00 85.94 183 LEU A O 1
ATOM 1531 N N . LEU A 1 184 ? -56.353 -16.851 79.214 1.00 88.38 184 LEU A N 1
ATOM 1532 C CA . LEU A 1 184 ? -55.442 -16.267 80.210 1.00 88.38 184 LEU A CA 1
ATOM 1533 C C . LEU A 1 184 ? -56.165 -15.406 81.253 1.00 88.38 184 LEU A C 1
ATOM 1535 O O . LEU A 1 184 ? -55.730 -15.351 82.397 1.00 88.38 184 LEU A O 1
ATOM 1539 N N . SER A 1 185 ? -57.274 -14.756 80.885 1.00 85.25 185 SER A N 1
ATOM 1540 C CA . SER A 1 185 ? -58.107 -13.990 81.830 1.00 85.25 185 SER A CA 1
ATOM 1541 C C . SER A 1 185 ? -59.000 -14.869 82.714 1.00 85.25 185 SER A C 1
ATOM 1543 O O . SER A 1 185 ? -59.706 -14.361 83.583 1.00 85.25 185 SER A O 1
ATOM 1545 N N . GLU A 1 186 ? -58.992 -16.184 82.472 1.00 85.19 186 GLU A N 1
ATOM 1546 C CA . GLU A 1 186 ? -59.837 -17.181 83.121 1.00 85.19 186 GLU A CA 1
ATOM 1547 C C . GLU A 1 186 ? -61.319 -16.786 83.217 1.00 85.19 186 GLU A C 1
ATOM 1549 O O . GLU A 1 186 ? -61.987 -17.069 84.212 1.00 85.19 186 GLU A O 1
ATOM 1554 N N . ASN A 1 187 ? -61.851 -16.157 82.168 1.00 84.88 187 ASN A N 1
ATOM 1555 C CA . ASN A 1 187 ? -63.190 -15.581 82.183 1.00 84.88 187 ASN A CA 1
ATOM 1556 C C . ASN A 1 187 ? -64.260 -16.627 82.594 1.00 84.88 187 ASN A C 1
ATOM 1558 O O . ASN A 1 187 ? -64.464 -17.615 81.879 1.00 84.88 187 ASN A O 1
ATOM 1562 N N . PRO A 1 188 ? -64.995 -16.429 83.710 1.00 82.50 188 PRO A N 1
ATOM 1563 C CA . PRO A 1 188 ? -65.988 -17.393 84.193 1.00 82.50 188 PRO A CA 1
ATOM 1564 C C . PRO A 1 188 ? -67.172 -17.563 83.232 1.00 82.50 188 PRO A C 1
ATOM 1566 O O . PRO A 1 188 ? -67.876 -18.572 83.290 1.00 82.50 188 PRO A O 1
ATOM 1569 N N . GLN A 1 189 ? -67.382 -16.612 82.314 1.00 83.38 189 GLN A N 1
ATOM 1570 C CA . GLN A 1 189 ? -68.426 -16.700 81.293 1.00 83.38 189 GLN A CA 1
ATOM 1571 C C . GLN A 1 189 ? -68.170 -17.817 80.270 1.00 83.38 189 GLN A C 1
ATOM 1573 O O . GLN A 1 189 ? -69.119 -18.267 79.634 1.00 83.38 189 GLN A O 1
ATOM 1578 N N . GLN A 1 190 ? -66.944 -18.348 80.162 1.00 84.38 190 GLN A N 1
ATOM 1579 C CA . GLN A 1 190 ? -66.642 -19.503 79.302 1.00 84.38 190 GLN A CA 1
ATOM 1580 C C . GLN A 1 190 ? -67.436 -20.766 79.666 1.00 84.38 1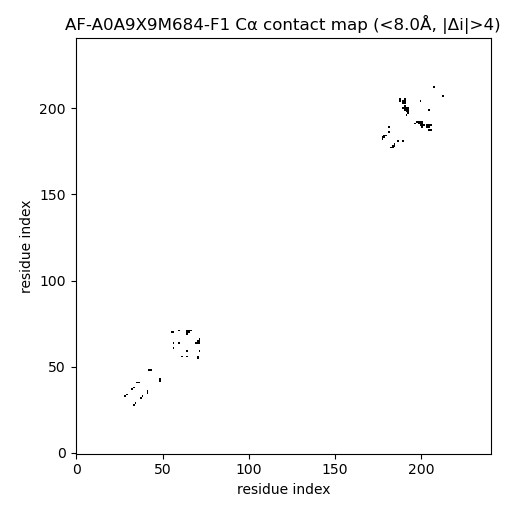90 GLN A C 1
ATOM 1582 O O . GLN A 1 190 ? -67.629 -21.643 78.821 1.00 84.38 190 GLN A O 1
ATOM 1587 N N . ALA A 1 191 ? -67.867 -20.882 80.925 1.00 84.62 191 ALA A N 1
ATOM 1588 C CA . ALA A 1 191 ? -68.664 -22.006 81.399 1.00 84.62 191 ALA A CA 1
ATOM 1589 C C . ALA A 1 191 ? -70.157 -21.863 81.054 1.00 84.62 191 ALA A C 1
ATOM 1591 O O . ALA A 1 191 ? -70.898 -22.832 81.219 1.00 84.62 191 ALA A O 1
ATOM 1592 N N . ALA A 1 192 ? -70.615 -20.695 80.582 1.00 84.31 192 ALA A N 1
ATOM 1593 C CA . ALA A 1 192 ? -72.015 -20.466 80.246 1.00 84.31 192 ALA A CA 1
ATOM 1594 C C . ALA A 1 192 ? -72.423 -21.292 79.016 1.00 84.31 192 ALA A C 1
ATOM 1596 O O . ALA A 1 192 ? -71.810 -21.211 77.952 1.00 84.31 192 ALA A O 1
ATOM 1597 N N . SER A 1 193 ? -73.471 -22.105 79.155 1.00 85.94 193 SER A N 1
ATOM 1598 C CA . SER A 1 193 ? -73.984 -22.901 78.043 1.00 85.94 193 SER A CA 1
ATOM 1599 C C . SER A 1 193 ? -74.893 -22.074 77.137 1.00 85.94 193 SER A C 1
ATOM 1601 O O . SER A 1 193 ? -75.814 -21.404 77.606 1.00 85.94 193 SER A O 1
ATOM 1603 N N . SER A 1 194 ? -74.729 -22.215 75.820 1.00 83.75 194 SER A N 1
ATOM 1604 C CA . SER A 1 194 ? -75.668 -21.658 74.835 1.00 83.75 194 SER A CA 1
ATOM 1605 C C . SER A 1 194 ? -77.085 -22.237 74.960 1.00 83.75 194 SER A C 1
ATOM 1607 O O . SER A 1 194 ? -78.038 -21.623 74.495 1.00 83.75 194 SER A O 1
ATOM 1609 N N . PHE A 1 195 ? -77.243 -23.400 75.603 1.00 83.69 195 PHE A N 1
ATOM 1610 C CA . PHE A 1 195 ? -78.531 -24.076 75.789 1.00 83.69 195 PHE A CA 1
ATOM 1611 C C . PHE A 1 195 ? -79.312 -23.606 77.031 1.00 83.69 195 PHE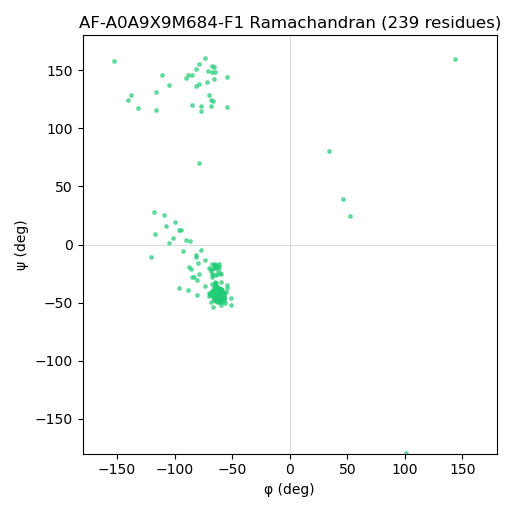 A C 1
ATOM 1613 O O . PHE A 1 195 ? -80.385 -24.142 77.312 1.00 83.69 195 PHE A O 1
ATOM 1620 N N . GLY A 1 196 ? -78.807 -22.617 77.778 1.00 81.00 196 GLY A N 1
ATOM 1621 C CA . GLY A 1 196 ? -79.589 -21.883 78.775 1.00 81.00 196 GLY A CA 1
ATOM 1622 C C . GLY A 1 196 ? -78.816 -21.486 80.043 1.00 81.00 196 GLY A C 1
ATOM 1623 O O . GLY A 1 196 ? -77.829 -22.135 80.388 1.00 81.00 196 GLY A O 1
ATOM 1624 N N . PRO A 1 197 ? -79.296 -20.474 80.803 1.00 80.44 197 PRO A N 1
ATOM 1625 C CA . PRO A 1 197 ? -78.539 -19.851 81.903 1.00 80.44 197 PRO A CA 1
ATOM 1626 C C . PRO A 1 197 ? -78.225 -20.768 83.093 1.00 80.44 197 PRO A C 1
ATOM 1628 O O . PRO A 1 197 ? -77.345 -20.476 83.893 1.00 80.44 197 PRO A O 1
ATOM 1631 N N . HIS A 1 198 ? -78.971 -21.863 83.235 1.00 81.31 198 HIS A N 1
ATOM 1632 C CA . HIS A 1 198 ? -78.844 -22.825 84.330 1.00 81.31 198 HIS A CA 1
ATOM 1633 C C . HIS A 1 198 ? -77.897 -23.990 83.999 1.00 81.31 198 HIS A C 1
ATOM 1635 O O . HIS A 1 198 ? -77.646 -24.833 84.858 1.00 81.31 198 HIS A O 1
ATOM 1641 N N . ARG A 1 199 ? -77.400 -24.079 82.757 1.00 81.75 199 ARG A N 1
ATOM 1642 C CA . ARG A 1 199 ? -76.496 -25.144 82.313 1.00 81.75 199 ARG A CA 1
ATOM 1643 C C . ARG A 1 199 ? -75.077 -24.616 82.192 1.00 81.75 199 ARG A C 1
ATOM 1645 O O . ARG A 1 199 ? -74.845 -23.550 81.625 1.00 81.75 199 ARG A O 1
ATOM 1652 N N . VAL A 1 200 ? -74.136 -25.418 82.673 1.00 86.25 200 VAL A N 1
ATOM 1653 C CA . VAL A 1 200 ? -72.702 -25.157 82.547 1.00 86.25 200 VAL A CA 1
ATOM 1654 C C . VAL A 1 200 ? -72.062 -26.160 81.596 1.00 86.25 200 VAL A C 1
ATOM 1656 O O . VAL A 1 200 ? -72.488 -27.314 81.530 1.00 86.25 200 VAL A O 1
ATOM 1659 N N . VAL A 1 201 ? -71.055 -25.720 80.844 1.00 87.88 201 VAL A N 1
ATOM 1660 C CA . VAL A 1 201 ? -70.221 -26.603 80.020 1.00 87.88 201 VAL A CA 1
ATOM 1661 C C . VAL A 1 201 ? -69.235 -27.330 80.946 1.00 87.88 201 VAL A C 1
ATOM 1663 O O . VAL A 1 201 ? -68.386 -26.652 81.530 1.00 87.88 201 VAL A O 1
ATOM 1666 N N . PRO A 1 202 ? -69.317 -28.670 81.101 1.00 84.81 202 PRO A N 1
ATOM 1667 C CA . PRO A 1 202 ? -68.540 -29.394 82.112 1.00 84.81 202 PRO A CA 1
ATOM 1668 C C . PRO A 1 202 ? -67.026 -29.191 81.984 1.00 84.81 202 PRO A C 1
ATOM 1670 O O . PRO A 1 202 ? -66.369 -28.870 82.969 1.00 84.81 202 PRO A O 1
ATOM 1673 N N . ASP A 1 203 ? -66.498 -29.268 80.761 1.00 85.75 203 ASP A N 1
ATOM 1674 C CA . ASP A 1 203 ? -65.058 -29.175 80.474 1.00 85.75 203 ASP A CA 1
ATOM 1675 C C . ASP A 1 203 ? -64.443 -27.807 80.815 1.00 85.75 203 ASP A C 1
ATOM 1677 O O . ASP A 1 203 ? -63.225 -27.668 80.895 1.00 85.75 203 ASP A O 1
ATOM 1681 N N . ARG A 1 204 ? -65.276 -26.772 80.985 1.00 86.88 204 ARG A N 1
ATOM 1682 C CA . ARG A 1 204 ? -64.852 -25.381 81.217 1.00 86.88 204 ARG A CA 1
ATOM 1683 C C . ARG A 1 204 ? -65.290 -24.847 82.578 1.00 86.88 204 ARG A C 1
ATOM 1685 O O . ARG A 1 204 ? -65.175 -23.650 82.833 1.00 86.88 204 ARG A O 1
ATOM 1692 N N . TRP A 1 205 ? -65.813 -25.706 83.450 1.00 86.75 205 TRP A N 1
ATOM 1693 C CA . TRP A 1 205 ? -66.296 -25.294 84.761 1.00 86.75 205 TRP A CA 1
ATOM 1694 C C . TRP A 1 205 ? -65.131 -25.056 85.736 1.00 86.75 205 TRP A C 1
ATOM 1696 O O . TRP A 1 205 ? -64.384 -25.970 86.069 1.00 86.75 205 TRP A O 1
ATOM 1706 N N . LYS A 1 206 ? -65.012 -23.819 86.237 1.00 85.69 206 LYS A N 1
ATOM 1707 C CA . LYS A 1 206 ? -63.959 -23.364 87.168 1.00 85.69 206 LYS A CA 1
ATOM 1708 C C . LYS A 1 206 ? -64.444 -23.092 88.606 1.00 85.69 206 LYS A C 1
ATOM 1710 O O . LYS A 1 206 ? -63.848 -22.302 89.327 1.00 85.69 206 LYS A O 1
ATOM 1715 N N . GLY A 1 207 ? -65.533 -23.728 89.040 1.00 86.44 207 GLY A N 1
ATOM 1716 C CA . GLY A 1 207 ? -66.142 -23.511 90.362 1.00 86.44 207 GLY A CA 1
ATOM 1717 C C . GLY A 1 207 ? -67.388 -22.614 90.354 1.00 86.44 207 GLY A C 1
ATOM 1718 O O . GLY A 1 207 ? -67.882 -22.215 89.301 1.00 86.44 207 GLY A O 1
ATOM 1719 N N . MET A 1 208 ? -67.967 -22.381 91.535 1.00 84.81 208 MET A N 1
ATOM 1720 C CA . MET A 1 208 ? -69.189 -21.577 91.711 1.00 84.81 208 MET A CA 1
ATOM 1721 C C . MET A 1 208 ? -68.876 -20.077 91.734 1.00 84.81 208 MET A C 1
ATOM 1723 O O . MET A 1 208 ? -67.803 -19.672 92.183 1.00 84.81 208 MET A O 1
ATOM 1727 N N . THR A 1 209 ? -69.822 -19.237 91.304 1.00 86.56 209 THR A N 1
ATOM 1728 C CA . THR A 1 209 ? -69.643 -17.778 91.386 1.00 86.56 209 THR A CA 1
ATOM 1729 C C . THR A 1 209 ? -69.638 -17.309 92.843 1.00 86.56 209 THR A C 1
ATOM 1731 O O . THR A 1 209 ? -70.245 -17.936 93.715 1.00 86.56 209 THR A O 1
ATOM 1734 N N . GLN A 1 210 ? -68.980 -16.178 93.126 1.00 85.88 210 GLN A N 1
ATOM 1735 C CA . GLN A 1 210 ? -68.945 -15.618 94.486 1.00 85.88 210 GLN A CA 1
ATOM 1736 C C . GLN A 1 210 ? -70.356 -15.393 95.046 1.00 85.88 210 GLN A C 1
ATOM 1738 O O . GLN A 1 210 ? -70.628 -15.778 96.179 1.00 85.88 210 GLN A O 1
ATOM 1743 N N . GLN A 1 211 ? -71.281 -14.904 94.217 1.00 87.38 211 GLN A N 1
ATOM 1744 C CA . GLN A 1 211 ? -72.686 -14.719 94.590 1.00 87.38 211 GLN A CA 1
ATOM 1745 C C . GLN A 1 211 ? -73.379 -16.039 94.974 1.00 87.38 211 GLN A C 1
ATOM 1747 O O . GLN A 1 211 ? -74.108 -16.090 95.962 1.00 87.38 211 GLN A O 1
ATOM 1752 N N . GLN A 1 212 ? -73.134 -17.130 94.238 1.00 85.56 212 GLN A N 1
ATOM 1753 C CA . GLN A 1 212 ? -73.681 -18.452 94.574 1.00 85.56 212 GLN A CA 1
ATOM 1754 C C . GLN A 1 212 ? -73.102 -18.985 95.890 1.00 85.56 212 GLN A C 1
ATOM 1756 O O . GLN A 1 212 ? -73.840 -19.495 96.733 1.00 85.56 212 GLN A O 1
ATOM 1761 N N . LEU A 1 213 ? -71.791 -18.836 96.101 1.00 89.12 213 LEU A N 1
ATOM 1762 C CA . LEU A 1 213 ? -71.140 -19.232 97.353 1.00 89.12 213 LEU A CA 1
ATOM 1763 C C . LEU A 1 213 ? -71.668 -18.427 98.549 1.00 89.12 213 LEU A C 1
ATOM 1765 O O . LEU A 1 213 ? -71.877 -18.985 99.626 1.00 89.12 213 LEU A O 1
ATOM 1769 N N . GLU A 1 214 ? -71.916 -17.131 98.372 1.00 89.81 214 GLU A N 1
ATOM 1770 C CA . GLU A 1 214 ? -72.527 -16.268 99.386 1.00 89.81 214 GLU A CA 1
ATOM 1771 C C . GLU A 1 214 ? -73.954 -16.699 99.728 1.00 89.81 214 GLU A C 1
ATOM 1773 O O . GLU A 1 214 ? -74.290 -16.794 100.910 1.00 89.81 214 GLU A O 1
ATOM 1778 N N . GLN A 1 215 ? -74.768 -17.035 98.724 1.00 89.38 215 GLN A N 1
ATOM 1779 C CA . GLN A 1 215 ? -76.112 -17.577 98.934 1.00 89.38 215 GLN A CA 1
ATOM 1780 C C . GLN A 1 215 ? -76.078 -18.899 99.707 1.00 89.38 215 GLN A C 1
ATOM 1782 O O . GLN A 1 215 ? -76.834 -19.063 100.663 1.00 89.38 215 GLN A O 1
ATOM 1787 N N . ILE A 1 216 ? -75.167 -19.816 99.365 1.00 88.50 216 ILE A N 1
ATOM 1788 C CA . ILE A 1 216 ? -74.995 -21.077 100.102 1.00 88.50 216 ILE A CA 1
ATOM 1789 C C . ILE A 1 216 ? -74.620 -20.799 101.560 1.00 88.50 216 ILE A C 1
ATOM 1791 O O . ILE A 1 216 ? -75.220 -21.379 102.464 1.00 88.50 216 ILE A O 1
ATOM 1795 N N . ARG A 1 217 ? -73.675 -19.884 101.812 1.00 90.44 217 ARG A N 1
ATOM 1796 C CA . ARG A 1 217 ? -73.303 -19.481 103.180 1.00 90.44 217 ARG A CA 1
ATOM 1797 C C . ARG A 1 217 ? -74.494 -18.891 103.941 1.00 90.44 217 ARG A C 1
ATOM 1799 O O . ARG A 1 217 ? -74.646 -19.164 105.130 1.00 90.44 217 ARG A O 1
ATOM 1806 N N . LEU A 1 218 ? -75.336 -18.098 103.278 1.00 91.00 218 LEU A N 1
ATOM 1807 C CA . LEU A 1 218 ? -76.574 -17.549 103.842 1.00 91.00 218 LEU A CA 1
ATOM 1808 C C . LEU A 1 218 ? -77.557 -18.658 104.237 1.00 91.00 218 LEU A C 1
ATOM 1810 O O . LEU A 1 218 ? -78.025 -18.682 105.374 1.00 91.00 218 LEU A O 1
ATOM 1814 N N . VAL A 1 219 ? -77.810 -19.608 103.337 1.00 87.88 219 VAL A N 1
ATOM 1815 C CA . VAL A 1 219 ? -78.697 -20.754 103.587 1.00 87.88 219 VAL A CA 1
ATOM 1816 C C . VAL A 1 219 ? -78.153 -21.642 104.707 1.00 87.88 219 VAL A C 1
ATOM 1818 O O . VAL A 1 219 ? -78.903 -22.048 105.587 1.00 87.88 219 VAL A O 1
ATOM 1821 N N . GLN A 1 220 ? -76.845 -21.902 104.750 1.00 87.19 220 GLN A N 1
ATOM 1822 C CA . GLN A 1 220 ? -76.223 -22.669 105.835 1.00 87.19 220 GLN A CA 1
ATOM 1823 C C . GLN A 1 220 ? -76.410 -21.990 107.196 1.00 87.19 220 GLN A C 1
ATOM 1825 O O . GLN A 1 220 ? -76.733 -22.661 108.176 1.00 87.19 220 GLN A O 1
ATOM 1830 N N . LYS A 1 221 ? -76.263 -20.659 107.269 1.00 86.69 221 LYS A N 1
ATOM 1831 C CA . LYS A 1 221 ? -76.553 -19.900 108.496 1.00 86.69 221 LYS A CA 1
ATOM 1832 C C . LYS A 1 221 ? -78.013 -20.063 108.928 1.00 86.69 221 LYS A C 1
ATOM 1834 O O . LYS A 1 221 ? -78.262 -20.284 110.110 1.00 86.69 221 LYS A O 1
ATOM 1839 N N . GLN A 1 222 ? -78.954 -20.011 107.986 1.00 84.75 222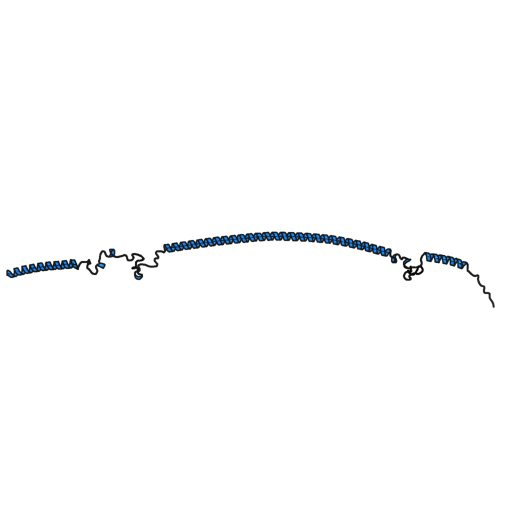 GLN A N 1
ATOM 1840 C CA . GLN A 1 222 ? -80.376 -20.244 108.267 1.00 84.75 222 GLN A CA 1
ATOM 1841 C C . GLN A 1 222 ? -80.639 -21.680 108.749 1.00 84.75 222 GLN A C 1
ATOM 1843 O O . GLN A 1 222 ? -81.336 -21.871 109.737 1.00 84.75 222 GLN A O 1
ATOM 1848 N N . GLN A 1 223 ? -80.016 -22.692 108.141 1.00 82.88 223 GLN A N 1
ATOM 1849 C CA . GLN A 1 223 ? -80.148 -24.093 108.568 1.00 82.88 223 GLN A CA 1
ATOM 1850 C C . GLN A 1 223 ? -79.587 -24.350 109.971 1.00 82.88 223 GLN A C 1
ATOM 1852 O O . GLN A 1 223 ? -80.145 -25.149 110.724 1.00 82.88 223 GLN A O 1
ATOM 1857 N N . VAL A 1 224 ? -78.481 -23.691 110.337 1.00 81.88 224 VAL A N 1
ATOM 1858 C CA . VAL A 1 224 ? -77.950 -23.735 111.708 1.00 81.88 224 VAL A CA 1
ATOM 1859 C C . VAL A 1 224 ? -78.979 -23.165 112.684 1.00 81.88 224 VAL A C 1
ATOM 1861 O O . VAL A 1 224 ? -79.242 -23.784 113.714 1.00 81.88 224 VAL A O 1
ATOM 1864 N N . GLN A 1 225 ? -79.610 -22.039 112.337 1.00 79.69 225 GLN A N 1
ATOM 1865 C CA . GLN A 1 225 ? -80.692 -21.463 113.137 1.00 79.69 225 GLN A CA 1
ATOM 1866 C C . GLN A 1 225 ? -81.908 -22.403 113.228 1.00 79.69 225 GLN A C 1
ATOM 1868 O O . GLN A 1 225 ? -82.410 -22.627 114.323 1.00 79.69 225 GLN A O 1
ATOM 1873 N N . GLU A 1 226 ? -82.342 -23.032 112.133 1.00 77.62 226 GLU A N 1
ATOM 1874 C CA . GLU A 1 226 ? -83.465 -23.984 112.142 1.00 77.62 226 GLU A CA 1
ATOM 1875 C C . GLU A 1 226 ? -83.178 -25.259 112.948 1.00 77.62 226 GLU A C 1
ATOM 1877 O O . GLU A 1 226 ? -84.048 -25.736 113.679 1.00 77.62 226 GLU A O 1
ATOM 1882 N N . LYS A 1 227 ? -81.966 -25.826 112.864 1.00 76.56 227 LYS A N 1
ATOM 1883 C CA . LYS A 1 227 ? -81.585 -27.007 113.664 1.00 76.56 227 LYS A CA 1
ATOM 1884 C C . LYS A 1 227 ? -81.560 -26.712 115.160 1.00 76.56 227 LYS A C 1
ATOM 1886 O O . LYS A 1 227 ? -81.942 -27.582 115.938 1.00 76.56 227 LYS A O 1
ATOM 1891 N N . LEU A 1 228 ? -81.159 -25.503 115.555 1.00 69.56 228 LEU A N 1
ATOM 1892 C CA . LEU A 1 228 ? -81.244 -25.053 116.948 1.00 69.56 228 LEU A CA 1
ATOM 1893 C C . LEU A 1 228 ? -82.700 -24.970 117.442 1.00 69.56 228 LEU A C 1
ATOM 1895 O O . LEU A 1 228 ? -82.945 -25.152 118.629 1.00 69.56 228 LEU A O 1
ATOM 1899 N N . VAL A 1 229 ? -83.668 -24.769 116.541 1.00 62.34 229 VAL A N 1
ATOM 1900 C CA . VAL A 1 229 ? -85.107 -24.704 116.854 1.00 62.34 229 VAL A CA 1
ATOM 1901 C C . VAL A 1 229 ? -85.782 -26.093 116.883 1.00 62.34 229 VAL A C 1
ATOM 1903 O O . VAL A 1 229 ? -86.823 -26.246 117.516 1.00 62.34 229 VAL A O 1
ATOM 1906 N N . ARG A 1 230 ? -85.212 -27.131 116.245 1.00 53.53 230 ARG A N 1
ATOM 1907 C CA . ARG A 1 230 ? -85.882 -28.433 115.988 1.00 53.53 230 ARG A CA 1
ATOM 1908 C C . ARG A 1 230 ? -85.399 -29.635 116.829 1.00 53.53 230 ARG A C 1
ATOM 1910 O O . ARG A 1 230 ? -85.680 -30.775 116.460 1.00 53.53 230 ARG A O 1
ATOM 1917 N N . ALA A 1 231 ? -84.680 -29.426 117.933 1.00 42.44 231 ALA A N 1
ATOM 1918 C CA . ALA A 1 231 ? -84.212 -30.512 118.810 1.00 42.44 231 ALA A CA 1
ATOM 1919 C C . ALA A 1 231 ? -85.368 -31.191 119.604 1.00 42.44 231 ALA A C 1
ATOM 1921 O O . ALA A 1 231 ? -86.115 -30.478 120.275 1.00 42.44 231 ALA A O 1
ATOM 1922 N N . PRO A 1 232 ? -85.520 -32.539 119.598 1.00 46.41 232 PRO A N 1
ATOM 1923 C CA . PRO A 1 232 ? -86.470 -33.261 120.452 1.00 46.41 232 PRO A CA 1
ATOM 1924 C C . PRO A 1 232 ? -85.862 -33.683 121.808 1.00 46.41 232 PRO A C 1
ATOM 1926 O O . PRO A 1 232 ? -84.701 -34.080 121.886 1.00 46.41 232 PRO A O 1
ATOM 1929 N N . LEU A 1 233 ? -86.679 -33.624 122.868 1.00 44.44 233 LEU A N 1
ATOM 1930 C CA . LEU A 1 233 ? -86.379 -34.053 124.246 1.00 44.44 233 LEU A CA 1
ATOM 1931 C C . LEU A 1 233 ? -86.153 -35.585 124.366 1.00 44.44 233 LEU A C 1
ATOM 1933 O O . LEU A 1 233 ? -86.698 -36.343 123.561 1.00 44.44 233 LEU A O 1
ATOM 1937 N N . PRO A 1 234 ? -85.368 -36.064 125.358 1.00 49.50 234 PRO A N 1
ATOM 1938 C CA . PRO A 1 234 ? -84.836 -37.430 125.395 1.00 49.50 234 PRO A CA 1
ATOM 1939 C C . PRO A 1 234 ? -85.865 -38.475 125.860 1.00 49.50 234 PRO A C 1
ATOM 1941 O O . PRO A 1 234 ? -86.579 -38.268 126.839 1.00 49.50 234 PRO A O 1
ATOM 1944 N N . PHE A 1 235 ? -85.895 -39.635 125.193 1.00 44.19 235 PHE A N 1
ATOM 1945 C CA . PHE A 1 235 ? -86.708 -40.795 125.578 1.00 44.19 235 PHE A CA 1
ATOM 1946 C C . PHE A 1 235 ? -85.967 -41.651 126.618 1.00 44.19 235 PHE A C 1
ATOM 1948 O O . PHE A 1 235 ? -84.875 -42.161 126.365 1.00 44.19 235 PHE A O 1
ATOM 1955 N N . SER A 1 236 ? -86.578 -41.807 127.790 1.00 43.44 236 SER A N 1
ATOM 1956 C CA . SER A 1 236 ? -86.149 -42.673 128.886 1.00 43.44 236 SER A CA 1
ATOM 1957 C C . SER A 1 236 ? -86.373 -44.158 128.556 1.00 43.44 236 SER A C 1
ATOM 1959 O O . SER A 1 236 ? -87.401 -44.541 128.001 1.00 43.44 236 SER A O 1
ATOM 1961 N N . ARG A 1 237 ? -85.425 -45.026 128.936 1.00 44.25 237 ARG A N 1
ATOM 1962 C CA . ARG A 1 237 ? -85.648 -46.475 129.080 1.00 44.25 237 ARG A CA 1
ATOM 1963 C C . ARG A 1 237 ? -85.457 -46.856 130.547 1.00 44.25 237 ARG A C 1
ATOM 1965 O O . ARG A 1 237 ? -84.371 -46.697 131.094 1.00 44.25 237 ARG A O 1
ATOM 1972 N N . SER A 1 238 ? -86.535 -47.320 131.166 1.00 37.34 238 SER A N 1
ATOM 1973 C CA . SER A 1 238 ? -86.607 -47.900 132.510 1.00 37.34 238 SER A CA 1
ATOM 1974 C C . SER A 1 238 ? -86.131 -49.367 132.537 1.00 37.34 238 SER A C 1
ATOM 1976 O O . SER A 1 238 ? -86.240 -50.044 131.513 1.00 37.34 238 SER A O 1
ATOM 1978 N N . PRO A 1 239 ? -85.654 -49.882 133.689 1.00 50.44 239 PRO A N 1
ATOM 1979 C CA . PRO A 1 239 ? -85.211 -51.268 133.860 1.00 50.44 239 PRO A CA 1
ATOM 1980 C C . PRO A 1 239 ? -86.370 -52.199 134.265 1.00 50.44 239 PRO A C 1
ATOM 1982 O O . PRO A 1 239 ? -87.245 -51.791 135.030 1.00 50.44 239 PRO A O 1
ATOM 1985 N N . GLN A 1 240 ? -86.354 -53.456 133.811 1.00 45.66 240 GLN A N 1
ATOM 1986 C CA . GLN A 1 240 ? -87.139 -54.553 134.392 1.00 45.66 240 GLN A CA 1
ATOM 1987 C C . GLN A 1 240 ? -86.308 -55.846 134.405 1.00 45.66 240 GLN A C 1
ATOM 1989 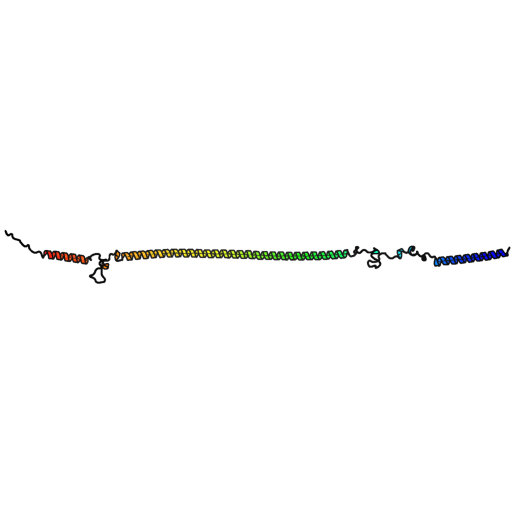O O . GLN A 1 240 ? -85.810 -56.244 133.356 1.00 45.66 240 GLN A O 1
ATOM 1994 N N . THR A 1 241 ? -86.199 -56.403 135.623 1.00 48.19 241 THR A N 1
ATOM 1995 C CA . THR A 1 241 ? -85.855 -57.777 136.068 1.00 48.19 241 THR A CA 1
ATOM 1996 C C . THR A 1 241 ? -84.670 -58.500 135.447 1.00 48.19 241 THR A C 1
ATOM 1998 O O . THR A 1 241 ? -84.767 -58.890 134.265 1.00 48.19 241 THR A O 1
#

Radius of gyration: 93.25 Å; Cα contacts (8 Å, |Δi|>4): 48; chains: 1; bounding box: 175×68×265 Å

Solvent-accessible surface area (backbone atoms only — not comparable to full-atom values): 14273 Å² total; per-residue (Å²): 117,78,66,63,59,53,50,50,55,52,52,53,54,47,50,55,49,52,51,51,50,49,52,49,53,50,52,52,46,41,71,72,69,62,41,75,81,70,42,93,62,26,77,83,67,41,94,57,40,83,76,72,55,76,69,96,72,86,52,94,83,40,84,83,64,39,77,91,66,71,72,70,65,89,84,70,50,90,57,52,66,60,55,49,49,54,51,52,52,50,54,49,53,53,51,52,50,54,49,50,55,49,50,50,52,50,52,52,50,50,54,51,52,53,48,52,51,52,54,50,51,51,50,54,52,50,51,52,51,52,50,50,51,52,53,49,51,53,51,51,51,53,50,52,52,51,52,51,53,51,53,51,50,51,51,51,51,52,48,54,52,50,51,53,50,49,51,52,51,51,51,49,50,50,53,52,50,49,60,70,27,58,77,75,61,59,43,75,70,71,15,59,32,93,90,36,96,91,42,66,38,76,96,52,59,87,75,79,53,70,69,57,54,50,50,51,54,51,51,51,54,50,49,55,54,49,55,73,73,66,72,81,84,87,85,86,83,83,90,80,134

Nearest PDB structures (foldseek):
  9cpc-assembly1_3Y  TM=6.313E-01  e=1.162E-25  Sus scrofa
  6u42-assembly1_4U  TM=6.435E-01  e=3.615E-10  Chlamydomonas reinhardtii
  6u42-assembly1_4R  TM=6.196E-01  e=4.137E-10  Chlamydomonas reinhardtii
  8glv-assembly1_Gj  TM=6.186E-01  e=3.615E-10  Chlamydomonas reinhardtii
  8glv-assembly1_Gi  TM=8.936E-01  e=5.905E-05  Chlamydomonas reinhardtii

Organism: Gulo gulo (NCBI:txid48420)

Sequence (241 aa):
MRHNDKITCILEGRERRDKKSLCKAINEFQQRFQRPEMRREFDLSDPLALRKDLPARQSDNDIRNTVSGMQRFMGEDLNFLERKKFQEEQNREWSLQQQREWEDARAQHRSAEDLCLKTRLQFDETAKHLQNLESATRKAVCAAVKEFNKSQATESLERKIREKKQEQEDNLAEISNLLRGDLLSENPQQAASSFGPHRVVPDRWKGMTQQQLEQIRLVQKQQVQEKLVRAPLPFSRSPQT

pLDDT: mean 89.06, std 12.26, range [37.34, 98.62]

Foldseek 3Di:
DVPVVVVVVVVVVVVVVVVVVVVVVVVVCCVVQVDCCNDPCCCVVPPCNVVPDDDLDPDPPDPSPDPVSVPDDPVVPPCVVVVVVVVVVVVVVVVVVVVVVVVVVVVVVVVVVVVVVVVVVVVVVVVVVVVVVVVVVVVVVVVVVVVVVVVVVVVVVVVVVVVVVVVVVVVVVVVVCVCVDCVNVVDQCQQADPVDRVHGDVVSHPDDDPVVVVVVVVVVVVVVVVVVVDDDDDDDDDDDD

Secondary structure (DSSP, 8-state):
-HHHHHHHHHHHHHHHHHHHHHHHHHHHHHHHH--GGGSTTHHHH-TTHHHHSPPS-S-TT-TT--GGGTS--GGG-TTHHHHHHHHHHHHHHHHHHHHHHHHHHHHHHHHHHHHHHHHHHHHHHHHHHHHHHHHHHHHHHHHHHHHHHHHHHHHHHHHHHHHHHHHHHHHHHHHHHHHHSTTTTT-GGGGB-TT-TT-B-GGG-----HHHHHHHHHHHHHHHHHHHH-PPPPPP-----